Protein AF-A0A1Y4H1M5-F1 (afdb_monomer)

Foldseek 3Di:
DPPLLVVLVVQLVVVVVVVCVVVVNPPWDWDWDDQPQAIETETEGPCLVVCCPDLNPNQVVSQVVSQVRSPVSDDDRHHYHYDYPNSVVVSLVVLLVVLVVVLVVCQVQLDKDWDFFDDPVSLVSSQVSNVVDPQKHWFWDDDDRRITIIIGGNRRDPDDPPPPPDPDPPPCPDDDDDPDDPDPDPDDPDPCPPPPVDDPDDPPDPDGDPCVVVVPPPDDPDD

pLDDT: mean 78.36, std 16.76, range [31.06, 95.62]

Mean predicted aligned error: 14.71 Å

Sequence (223 aa):
MSAEKQQKVEVAVAYLSDIFAKMGVEGAVITPQQQGEATVLRVEGEKAGTLIGRRGETMEALSYLASLVANRAGGDYLKLGLDVAGYRSKREGDLAALARRIAARA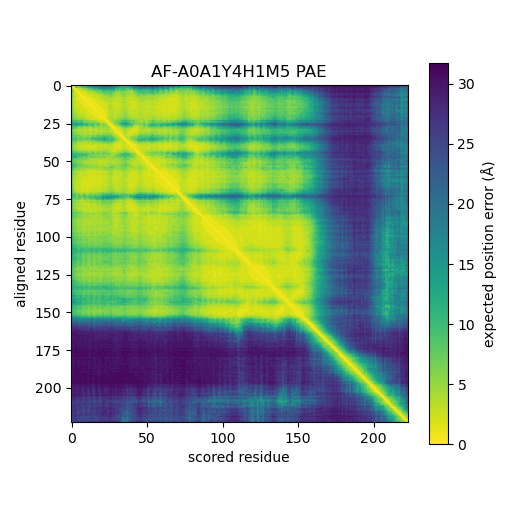LKTGRSQELEPMNPYERRIIHSAVSAVEGVHSESRGEGADRRVVIYPDNPAPRAPRKGRGGRPGQNRGRGGRGPRAPRTPEREFADKPRTGEGPTAPRRTESINDAEGFALYGKIEL

Secondary structure (DSSP, 8-state):
--HHHHHHHHHHHHHHHHHHHHTT-TT-EEEEEEETTEEEEEEE-TTGGGGT-GGGHHHHHHHHHHHHHHHTTSSSPPEEEEEETTHHHHHHHHHHHHHHHHHHHHHHHTS-EEEEE--HHHHHHHHHHHHTSTTEEEEEESSGGG-EEEEEESSPPPPPP-----------------PPPPPSSPP---------S---PPPPP-----GGG-TTTS-----

Structure (mmCIF, N/CA/C/O backbone):
data_AF-A0A1Y4H1M5-F1
#
_entry.id   AF-A0A1Y4H1M5-F1
#
loop_
_atom_site.group_PDB
_atom_site.id
_atom_site.type_symbol
_atom_site.label_atom_id
_atom_site.label_alt_id
_atom_site.label_comp_id
_atom_site.label_asym_id
_atom_site.label_entity_id
_atom_site.label_seq_id
_atom_site.pdbx_PDB_ins_code
_atom_site.Cartn_x
_atom_site.Cartn_y
_atom_site.Cartn_z
_atom_site.occupancy
_atom_site.B_iso_or_equiv
_atom_site.auth_seq_id
_a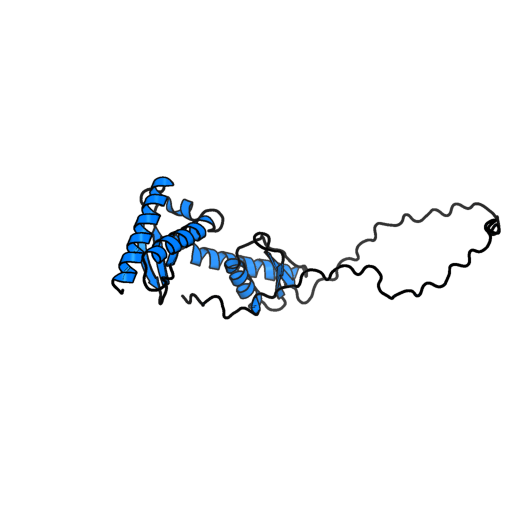tom_site.auth_comp_id
_atom_site.auth_asym_id
_atom_site.auth_atom_id
_atom_site.pdbx_PDB_model_num
ATOM 1 N N . MET A 1 1 ? 0.567 5.779 26.533 1.00 59.22 1 MET A N 1
ATOM 2 C CA . MET A 1 1 ? -0.426 6.466 25.677 1.00 59.22 1 MET A CA 1
ATOM 3 C C . MET A 1 1 ? -1.127 7.529 26.508 1.00 59.22 1 MET A C 1
ATOM 5 O O . MET A 1 1 ? -1.401 7.249 27.666 1.00 59.22 1 MET A O 1
ATOM 9 N N . SER A 1 2 ? -1.362 8.735 25.977 1.00 69.69 2 SER A N 1
ATOM 10 C CA . SER A 1 2 ? -2.203 9.724 26.680 1.00 69.69 2 SER A CA 1
ATOM 11 C C . SER A 1 2 ? -3.631 9.176 26.789 1.00 69.69 2 SER A C 1
ATOM 13 O O . SER A 1 2 ? -4.072 8.489 25.863 1.00 69.69 2 SER A O 1
ATOM 15 N N . ALA A 1 3 ? -4.338 9.450 27.888 1.00 74.38 3 ALA A N 1
ATOM 16 C CA . ALA A 1 3 ? -5.679 8.913 28.153 1.00 74.38 3 ALA A CA 1
ATOM 17 C C . ALA A 1 3 ? -6.665 9.195 27.001 1.00 74.38 3 ALA A C 1
ATOM 19 O O . ALA A 1 3 ? -7.454 8.336 26.619 1.00 74.38 3 ALA A O 1
ATOM 20 N N . GLU A 1 4 ? -6.530 10.355 26.359 1.00 76.25 4 GLU A N 1
ATOM 21 C CA . GLU A 1 4 ? -7.338 10.752 25.202 1.00 76.25 4 GLU A CA 1
ATOM 22 C C . GLU A 1 4 ? -7.075 9.886 23.960 1.00 76.25 4 GLU A C 1
ATOM 24 O O . GLU A 1 4 ? -8.002 9.512 23.243 1.00 76.25 4 GLU A O 1
ATOM 29 N N . LYS A 1 5 ? -5.812 9.511 23.702 1.00 78.94 5 LYS A N 1
ATOM 30 C CA . LYS A 1 5 ? -5.465 8.626 22.576 1.00 78.94 5 LYS A CA 1
ATOM 31 C C . LYS A 1 5 ? -6.039 7.228 22.787 1.00 78.94 5 LYS A C 1
ATOM 33 O O . LYS A 1 5 ? -6.527 6.629 21.836 1.00 78.94 5 LYS A O 1
ATOM 38 N N . GLN A 1 6 ? -6.013 6.740 24.026 1.00 81.69 6 GLN A N 1
ATOM 39 C CA . GLN A 1 6 ? -6.582 5.444 24.383 1.00 81.69 6 GLN A CA 1
ATOM 40 C C . GLN A 1 6 ? -8.095 5.409 24.119 1.00 81.69 6 GLN A C 1
ATOM 42 O O . GLN A 1 6 ? -8.575 4.497 23.450 1.00 81.69 6 GLN A O 1
ATOM 47 N N . GLN A 1 7 ? -8.823 6.453 24.528 1.00 85.88 7 GLN A N 1
ATOM 48 C CA . GLN A 1 7 ? -10.261 6.568 24.277 1.00 85.88 7 GLN A CA 1
ATOM 49 C C . GLN A 1 7 ? -10.595 6.547 22.775 1.00 85.88 7 GLN A C 1
ATOM 51 O O . GLN A 1 7 ? -11.525 5.866 22.346 1.00 85.88 7 GLN A O 1
ATOM 56 N N . LYS A 1 8 ? -9.818 7.252 21.944 1.00 86.88 8 LYS A N 1
ATOM 57 C CA . LYS A 1 8 ? -10.008 7.250 20.481 1.00 86.88 8 LYS A CA 1
ATOM 58 C C . LYS A 1 8 ? -9.795 5.877 19.856 1.00 86.88 8 LYS A C 1
ATOM 60 O O . LYS A 1 8 ? -10.534 5.488 18.952 1.00 86.88 8 LYS A O 1
ATOM 65 N N . VAL A 1 9 ? -8.779 5.158 20.325 1.00 88.25 9 VAL A N 1
ATOM 66 C CA . VAL A 1 9 ? -8.479 3.798 19.870 1.00 88.25 9 VAL A CA 1
ATOM 67 C C . VAL A 1 9 ? -9.612 2.852 20.247 1.00 88.25 9 VAL A C 1
ATOM 69 O O . VAL A 1 9 ? -10.057 2.086 19.400 1.00 88.25 9 VAL A O 1
ATOM 72 N N . GLU A 1 10 ? -10.139 2.945 21.465 1.00 89.25 10 GLU A N 1
ATOM 73 C CA . GLU A 1 10 ? -11.284 2.140 21.906 1.00 89.25 10 GLU A CA 1
ATOM 74 C C . GLU A 1 10 ? -12.531 2.397 21.056 1.00 89.25 10 GLU A C 1
ATOM 76 O O . GLU A 1 10 ? -13.177 1.450 20.607 1.00 89.25 10 GLU A O 1
ATOM 81 N N . VAL A 1 11 ? -12.824 3.663 20.747 1.00 91.31 11 VAL A N 1
ATOM 82 C CA . VAL A 1 11 ? -13.929 4.038 19.852 1.00 91.31 11 VAL A CA 1
ATOM 83 C C . VAL A 1 11 ? -13.738 3.447 18.447 1.00 91.31 11 VAL A C 1
ATOM 85 O O . VAL A 1 11 ? -14.688 2.916 17.870 1.00 91.31 11 VAL A O 1
ATOM 88 N N . ALA A 1 12 ? -12.518 3.485 17.902 1.00 90.69 12 ALA A N 1
ATOM 89 C CA . ALA A 1 12 ? -12.213 2.871 16.608 1.00 90.69 12 ALA A CA 1
ATOM 90 C C . ALA A 1 12 ? -12.367 1.347 16.630 1.00 90.69 12 ALA A C 1
ATOM 92 O O . ALA A 1 12 ? -12.931 0.774 15.698 1.00 90.69 12 ALA A O 1
ATOM 93 N N . VAL A 1 13 ? -11.882 0.690 17.686 1.00 91.44 13 VAL A N 1
ATOM 94 C CA . VAL A 1 13 ? -11.987 -0.764 17.854 1.00 91.44 13 VAL A CA 1
ATOM 95 C C . VAL A 1 13 ? -13.454 -1.174 17.954 1.00 91.44 13 VAL A C 1
ATOM 97 O O . VAL A 1 13 ? -13.868 -2.096 17.252 1.00 91.44 13 VAL A O 1
ATOM 100 N N . ALA A 1 14 ? -14.262 -0.461 18.741 1.00 91.56 14 ALA A N 1
ATOM 101 C CA . ALA A 1 14 ? -15.696 -0.716 18.863 1.00 91.56 14 ALA A CA 1
ATOM 102 C C . ALA A 1 14 ? -16.423 -0.570 17.516 1.00 91.56 14 ALA A C 1
ATOM 104 O O . ALA A 1 14 ? -17.195 -1.447 17.127 1.00 91.56 14 ALA A O 1
ATOM 105 N N . TYR A 1 15 ? -16.124 0.498 16.772 1.00 91.94 15 TYR A N 1
ATOM 106 C CA . TYR A 1 15 ? -16.687 0.737 15.443 1.00 91.94 15 TYR A CA 1
ATOM 107 C C . TYR A 1 15 ? -16.329 -0.370 14.442 1.00 91.94 15 TYR A C 1
ATOM 109 O O . TYR A 1 15 ? -17.203 -0.896 13.753 1.00 91.94 15 TYR A O 1
ATOM 117 N N . LEU A 1 16 ? -15.052 -0.754 14.376 1.00 91.19 16 LEU A N 1
ATOM 118 C CA . LEU A 1 16 ? -14.598 -1.821 13.484 1.00 91.19 16 LEU A CA 1
ATOM 119 C C . LEU A 1 16 ? -15.204 -3.173 13.861 1.00 91.19 16 LEU A C 1
ATOM 121 O O . LEU A 1 16 ? -15.602 -3.922 12.975 1.00 91.19 16 LEU A O 1
ATOM 125 N N . SER A 1 17 ? -15.335 -3.457 15.156 1.00 89.88 17 SER A N 1
ATOM 126 C CA . SER A 1 17 ? -15.925 -4.707 15.646 1.00 89.88 17 SER A CA 1
ATOM 127 C C . SER A 1 17 ? -17.396 -4.839 15.234 1.00 89.88 17 SER A C 1
ATOM 129 O O . SER A 1 17 ? -17.801 -5.895 14.751 1.00 89.88 17 SER A O 1
ATOM 131 N N . ASP A 1 18 ? -18.180 -3.760 15.344 1.00 91.31 18 ASP A N 1
ATOM 132 C CA . ASP A 1 18 ? -19.579 -3.727 14.888 1.00 91.31 18 ASP A CA 1
ATOM 133 C C . ASP A 1 18 ? -19.694 -3.935 13.366 1.00 91.31 18 ASP A C 1
ATOM 135 O O . ASP A 1 18 ? -20.540 -4.696 12.890 1.00 91.31 18 ASP A O 1
ATOM 139 N N . ILE A 1 19 ? -18.802 -3.323 12.580 1.00 90.75 19 ILE A N 1
ATOM 140 C CA . ILE A 1 19 ? -18.775 -3.524 11.124 1.00 90.75 19 ILE A CA 1
ATOM 141 C C . ILE A 1 19 ? -18.391 -4.958 10.761 1.00 90.75 19 ILE A C 1
ATOM 143 O O . ILE A 1 19 ? -19.037 -5.559 9.903 1.00 90.75 19 ILE A O 1
ATOM 147 N N . PHE A 1 20 ? -17.365 -5.522 11.397 1.00 89.94 20 PHE A N 1
ATOM 148 C CA . PHE A 1 20 ? -16.906 -6.880 11.104 1.00 89.94 20 PHE A CA 1
ATOM 149 C C . PHE A 1 20 ? -17.991 -7.911 11.417 1.00 89.94 20 PHE A C 1
ATOM 151 O O . PHE A 1 20 ? -18.227 -8.804 10.599 1.00 89.94 20 PHE A O 1
ATOM 158 N N . ALA A 1 21 ? -18.727 -7.719 12.516 1.00 88.31 21 ALA A N 1
ATOM 159 C CA . ALA A 1 21 ? -19.895 -8.527 12.844 1.00 88.31 21 ALA A CA 1
ATOM 160 C C . ALA A 1 21 ? -20.976 -8.435 11.752 1.00 88.31 21 ALA A C 1
ATOM 162 O O . ALA A 1 21 ? -21.440 -9.458 11.250 1.00 88.31 21 ALA A O 1
ATOM 163 N N . LYS A 1 22 ? -21.324 -7.221 11.302 1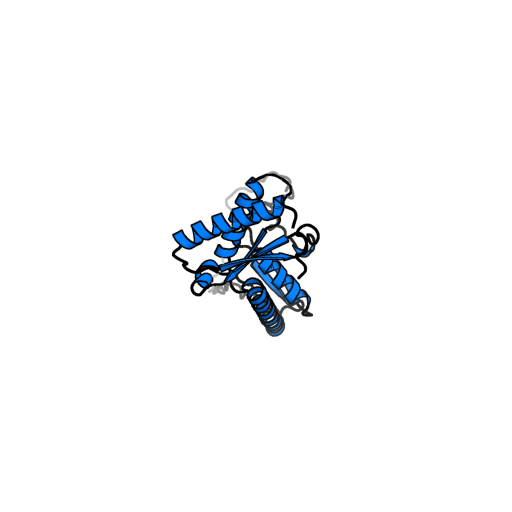.00 90.06 22 LYS A N 1
ATOM 164 C CA . LYS A 1 22 ? -22.311 -7.005 10.223 1.00 90.06 22 LYS A CA 1
ATOM 165 C C . LYS A 1 22 ? -21.867 -7.553 8.865 1.00 90.06 22 LYS A C 1
ATOM 167 O O . LYS A 1 22 ? -22.708 -7.882 8.035 1.00 90.06 22 LYS A O 1
ATOM 172 N N . MET A 1 23 ? -20.561 -7.666 8.638 1.00 87.06 23 MET A N 1
ATOM 173 C CA . MET A 1 23 ? -19.979 -8.276 7.442 1.00 87.06 23 MET A CA 1
ATOM 174 C C . MET A 1 23 ? -19.867 -9.809 7.520 1.00 87.06 23 MET A C 1
ATOM 176 O O . MET A 1 23 ? -19.445 -10.429 6.544 1.00 87.06 23 MET A O 1
ATOM 180 N N . GLY A 1 24 ? -20.220 -10.433 8.650 1.00 84.75 24 GLY A N 1
ATOM 181 C CA . GLY A 1 24 ? -20.108 -11.884 8.849 1.00 84.75 24 GLY A CA 1
ATOM 182 C C . GLY A 1 24 ? -18.677 -12.379 9.097 1.00 84.75 24 GLY A C 1
ATOM 183 O O . GLY A 1 24 ? -18.384 -13.566 8.921 1.00 84.75 24 GLY A O 1
ATOM 184 N N . VAL A 1 25 ? -17.768 -11.479 9.486 1.00 83.62 25 VAL A N 1
ATOM 185 C CA . VAL A 1 25 ? -16.396 -11.811 9.884 1.00 83.62 25 VAL A CA 1
ATOM 186 C C . VAL A 1 25 ? -16.369 -11.986 11.399 1.00 83.62 25 VAL A C 1
ATOM 188 O O . VAL A 1 25 ? -16.096 -11.061 12.158 1.00 83.62 25 VAL A O 1
ATOM 191 N N . GLU A 1 26 ? -16.691 -13.197 11.839 1.00 76.12 26 GLU A N 1
ATOM 192 C CA . GLU A 1 26 ? -16.631 -13.589 13.247 1.00 76.12 26 GLU A CA 1
ATOM 193 C C . GLU A 1 26 ? -15.187 -13.938 13.650 1.00 76.12 26 GLU A C 1
ATOM 195 O O . GLU A 1 26 ? -14.436 -14.518 12.864 1.00 76.12 26 GLU A O 1
ATOM 200 N N . GLY A 1 27 ? -14.791 -13.575 14.876 1.00 71.12 27 GLY A N 1
ATOM 201 C CA . GLY A 1 27 ? -13.483 -13.938 15.442 1.00 71.12 27 GLY A CA 1
ATOM 202 C C . GLY A 1 27 ? -12.299 -13.065 15.008 1.00 71.12 27 GLY A C 1
ATOM 203 O O . GLY A 1 27 ? -11.155 -13.489 15.148 1.00 71.12 27 GLY A O 1
ATOM 204 N N . ALA A 1 28 ? -12.544 -11.861 14.481 1.00 81.62 28 ALA A N 1
ATOM 205 C CA . ALA A 1 28 ? -11.481 -10.895 14.215 1.00 81.62 28 ALA A CA 1
ATOM 206 C C . ALA A 1 28 ? -10.961 -10.286 15.530 1.00 81.62 28 ALA A C 1
ATOM 208 O O . ALA A 1 28 ? -11.684 -9.577 16.229 1.00 81.62 28 ALA A O 1
ATOM 209 N N . VAL A 1 29 ? -9.697 -10.545 15.855 1.00 85.25 29 VAL A N 1
ATOM 210 C CA . VAL A 1 29 ? -8.989 -9.936 16.982 1.00 85.25 29 VAL A CA 1
ATOM 211 C C . VAL A 1 29 ? -8.311 -8.665 16.493 1.00 85.25 29 VAL A C 1
ATOM 213 O O . VAL A 1 29 ? -7.528 -8.702 15.544 1.00 85.25 29 VAL A O 1
ATOM 216 N N . ILE A 1 30 ? -8.617 -7.540 17.140 1.00 89.44 30 ILE A N 1
ATOM 217 C CA . ILE A 1 30 ? -8.027 -6.237 16.827 1.00 89.44 30 ILE A CA 1
ATOM 218 C C . ILE A 1 30 ? -7.034 -5.875 17.929 1.00 89.44 30 ILE A C 1
ATOM 220 O O . ILE A 1 30 ? -7.413 -5.716 19.088 1.00 89.44 30 ILE A O 1
ATOM 224 N N . THR A 1 31 ? -5.762 -5.724 17.576 1.00 88.94 31 THR A N 1
ATOM 225 C CA . THR A 1 31 ? -4.697 -5.332 18.502 1.00 88.94 31 THR A CA 1
ATOM 226 C C . THR A 1 31 ? -4.150 -3.958 18.118 1.00 88.94 31 THR A C 1
ATOM 228 O O . THR A 1 31 ? -3.618 -3.800 17.016 1.00 88.94 31 THR A O 1
ATOM 231 N N . PRO A 1 32 ? -4.254 -2.945 18.994 1.00 88.38 32 PRO A N 1
ATOM 232 C CA . PRO A 1 32 ? -3.646 -1.649 18.742 1.00 88.38 32 PRO A CA 1
ATOM 233 C C . PRO A 1 32 ? -2.134 -1.708 18.975 1.00 88.38 32 PRO A C 1
ATOM 235 O O . PRO A 1 32 ? -1.666 -2.070 20.052 1.00 88.38 32 PRO A O 1
ATOM 238 N N . GLN A 1 33 ? -1.365 -1.302 17.971 1.00 86.62 33 GLN A N 1
ATOM 239 C CA . GLN A 1 33 ? 0.081 -1.153 18.035 1.00 86.62 33 GLN A CA 1
ATOM 240 C C . GLN A 1 33 ? 0.451 0.306 17.764 1.00 86.62 33 GLN A C 1
ATOM 242 O O . GLN A 1 33 ? 0.058 0.895 16.758 1.00 86.62 33 GLN A O 1
ATOM 247 N N . GLN A 1 34 ? 1.218 0.913 18.666 1.00 82.06 34 GLN A N 1
ATOM 248 C CA . GLN A 1 34 ? 1.704 2.274 18.471 1.00 82.06 34 GLN A CA 1
ATOM 249 C C . GLN A 1 34 ? 2.985 2.255 17.623 1.00 82.06 34 GLN A C 1
ATOM 251 O O . GLN A 1 34 ? 3.950 1.582 17.976 1.00 82.06 34 GLN A O 1
ATOM 256 N N . GLN A 1 35 ? 2.992 3.005 16.521 1.00 77.81 35 GLN A N 1
ATOM 257 C CA . GLN A 1 35 ? 4.153 3.234 15.658 1.00 77.81 35 GLN A CA 1
ATOM 258 C C . GLN A 1 35 ? 4.398 4.743 15.554 1.00 77.81 35 GLN A C 1
ATOM 260 O O . GLN A 1 35 ? 3.786 5.450 14.752 1.00 77.81 35 GLN A O 1
ATOM 265 N N . GLY A 1 36 ? 5.273 5.255 16.424 1.00 79.69 36 GLY A N 1
ATOM 266 C CA . GLY A 1 36 ? 5.573 6.685 16.513 1.00 79.69 36 GLY A CA 1
ATOM 267 C C . GLY A 1 36 ? 4.328 7.525 16.827 1.00 79.69 36 GLY A C 1
ATOM 268 O O . GLY A 1 36 ? 3.690 7.360 17.873 1.00 79.69 36 GLY A O 1
ATOM 269 N N . GLU A 1 37 ? 3.987 8.436 15.912 1.00 77.75 37 GLU A N 1
ATOM 270 C CA . GLU A 1 37 ? 2.784 9.275 15.994 1.00 77.75 37 GLU A CA 1
ATOM 271 C C . GLU A 1 37 ? 1.500 8.570 15.537 1.00 77.75 37 GLU A C 1
ATOM 273 O O . GLU A 1 37 ? 0.406 9.058 15.830 1.00 77.75 37 GLU A O 1
ATOM 278 N N . ALA A 1 38 ? 1.621 7.458 14.808 1.00 83.31 38 ALA A N 1
ATOM 279 C CA . ALA A 1 38 ? 0.492 6.710 14.278 1.00 83.31 38 ALA A CA 1
ATOM 280 C C . ALA A 1 38 ? 0.138 5.515 15.171 1.00 83.31 38 ALA A C 1
ATOM 282 O O . ALA A 1 38 ? 0.991 4.896 15.812 1.00 83.31 38 ALA A O 1
ATOM 283 N N . THR A 1 39 ? -1.142 5.162 15.191 1.00 86.12 39 THR A N 1
ATOM 284 C CA . THR A 1 39 ? -1.632 3.929 15.805 1.00 86.12 39 THR A CA 1
ATOM 285 C C . THR A 1 39 ? -2.119 2.999 14.708 1.00 86.12 39 THR A C 1
ATOM 287 O O . THR A 1 39 ? -3.034 3.337 13.959 1.00 86.12 39 THR A O 1
ATOM 290 N N . VAL A 1 40 ? -1.506 1.823 14.615 1.00 88.94 40 VAL A N 1
ATOM 291 C CA . VAL A 1 40 ? -1.882 0.779 13.665 1.00 88.94 40 VAL A CA 1
ATOM 292 C C . VAL A 1 40 ? -2.710 -0.266 14.398 1.00 88.94 40 VAL A C 1
ATOM 294 O O . VAL A 1 40 ? -2.257 -0.866 15.368 1.00 88.94 40 VAL A O 1
ATOM 297 N N . LEU A 1 41 ? -3.934 -0.486 13.942 1.00 89.81 41 LEU A N 1
ATOM 298 C CA . LEU A 1 41 ? -4.793 -1.567 14.392 1.00 89.81 41 LEU A CA 1
ATOM 299 C C . LEU A 1 41 ? -4.475 -2.802 13.555 1.00 89.81 41 LEU A C 1
ATOM 301 O O . LEU A 1 41 ? -4.766 -2.833 12.358 1.00 89.81 41 LEU A O 1
ATOM 305 N N . ARG A 1 42 ? -3.863 -3.810 14.174 1.00 90.50 42 ARG A N 1
ATOM 306 C CA . ARG A 1 42 ? -3.641 -5.105 13.537 1.00 90.50 42 ARG A CA 1
ATOM 307 C C . ARG A 1 42 ? -4.882 -5.966 13.706 1.00 90.50 42 ARG A C 1
ATOM 309 O O . ARG A 1 42 ? -5.373 -6.107 14.820 1.00 90.50 42 ARG A O 1
ATOM 316 N N . VAL A 1 43 ? -5.365 -6.541 12.613 1.00 89.94 43 VAL A N 1
ATOM 317 C CA . VAL A 1 43 ? -6.499 -7.463 12.602 1.00 89.94 43 VAL A CA 1
ATOM 318 C C . VAL A 1 43 ? -6.020 -8.851 12.219 1.00 89.94 43 VAL A C 1
ATOM 320 O O . VAL A 1 43 ? -5.452 -9.050 11.141 1.00 89.94 43 VAL A O 1
ATOM 323 N N . GLU A 1 44 ? -6.291 -9.811 13.092 1.00 88.25 44 GLU A N 1
ATOM 324 C CA . GLU A 1 44 ? -6.012 -11.229 12.885 1.00 88.25 44 GLU A CA 1
ATOM 325 C C . GLU A 1 44 ? -7.305 -12.033 13.029 1.00 88.25 44 GLU A C 1
ATOM 327 O O . GLU A 1 44 ? -8.173 -11.702 13.832 1.00 88.25 44 GLU A O 1
ATOM 332 N N . GLY A 1 45 ? -7.470 -13.076 12.220 1.00 84.19 45 GLY A N 1
ATOM 333 C CA . GLY A 1 45 ? -8.659 -13.923 12.257 1.00 84.19 45 GLY A CA 1
ATOM 334 C C . GLY A 1 45 ? -8.775 -14.803 11.020 1.00 84.19 45 GLY A C 1
ATOM 335 O O . GLY A 1 45 ? -8.247 -14.479 9.956 1.00 84.19 45 GLY A O 1
ATOM 336 N N . GLU A 1 46 ? -9.497 -15.912 11.144 1.00 79.38 46 GLU A N 1
ATOM 337 C CA . GLU A 1 46 ? -9.612 -16.932 10.092 1.00 79.38 46 GLU A CA 1
ATOM 338 C C . GLU A 1 46 ? -10.285 -16.390 8.817 1.00 79.38 46 GLU A 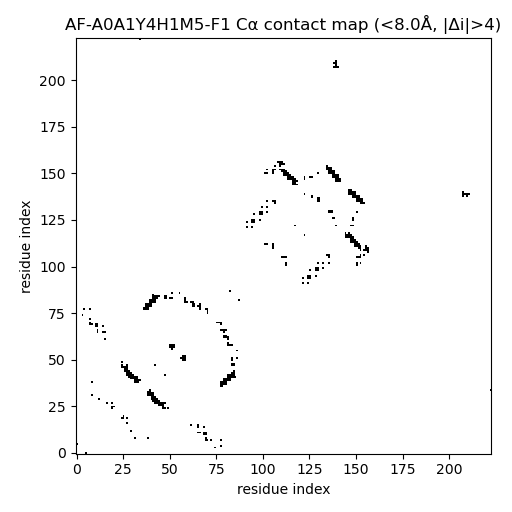C 1
ATOM 340 O O . GLU A 1 46 ? -9.857 -16.673 7.699 1.00 79.38 46 GLU A O 1
ATOM 345 N N . LYS A 1 47 ? -11.290 -15.518 8.975 1.00 82.38 47 LYS A N 1
ATOM 346 C CA . LYS A 1 47 ? -12.011 -14.859 7.868 1.00 82.38 47 LYS A CA 1
ATOM 347 C C . LYS A 1 47 ? -11.518 -13.441 7.562 1.00 82.38 47 LYS A C 1
ATOM 349 O O . LYS A 1 47 ? -12.107 -12.759 6.717 1.00 82.38 47 LYS A O 1
ATOM 354 N N . ALA A 1 48 ? -10.434 -12.994 8.204 1.00 81.50 48 ALA A N 1
ATOM 355 C CA . ALA A 1 48 ? -9.935 -11.625 8.080 1.00 81.50 48 ALA A CA 1
ATOM 356 C C . ALA A 1 48 ? -9.489 -11.282 6.647 1.00 81.50 48 ALA A C 1
ATOM 358 O O . ALA A 1 48 ? -9.590 -10.131 6.234 1.00 81.50 48 ALA A O 1
ATOM 359 N N . GLY A 1 49 ? -9.102 -12.277 5.837 1.00 83.00 49 GLY A N 1
ATOM 360 C CA . GLY A 1 49 ? -8.754 -12.074 4.424 1.00 83.00 49 GLY A CA 1
ATOM 361 C C . GLY A 1 49 ? -9.864 -11.418 3.589 1.00 83.00 49 GLY A C 1
ATOM 362 O O . GLY A 1 49 ? -9.573 -10.680 2.650 1.00 83.00 49 GLY A O 1
ATOM 363 N N . THR A 1 50 ? -11.132 -11.600 3.969 1.00 85.62 50 THR A N 1
ATOM 364 C CA . THR A 1 50 ? -12.284 -10.956 3.311 1.00 85.62 50 THR A CA 1
ATOM 365 C C . THR A 1 50 ? -12.267 -9.432 3.479 1.00 85.62 50 THR A C 1
ATOM 367 O O . THR A 1 50 ? -12.710 -8.708 2.591 1.00 85.62 50 THR A O 1
ATOM 370 N N . LEU A 1 51 ? -11.705 -8.934 4.588 1.00 85.75 51 LEU A N 1
ATOM 371 C CA . LEU A 1 51 ? -11.620 -7.505 4.913 1.00 85.75 51 LEU A CA 1
ATOM 372 C C . LEU A 1 51 ? -10.598 -6.755 4.050 1.00 85.75 51 LEU A C 1
ATOM 374 O O . LEU A 1 51 ? -10.657 -5.533 3.950 1.00 85.75 51 LEU A O 1
ATOM 378 N N . ILE A 1 52 ? -9.669 -7.472 3.411 1.00 87.31 52 ILE A N 1
ATOM 379 C CA . ILE A 1 52 ? -8.675 -6.882 2.508 1.00 87.31 52 ILE A CA 1
ATOM 380 C C . ILE A 1 52 ? -9.380 -6.323 1.265 1.00 87.31 52 ILE A C 1
ATOM 382 O O . ILE A 1 52 ? -9.103 -5.207 0.821 1.00 87.31 52 ILE A O 1
ATOM 386 N N . GLY A 1 53 ? -10.329 -7.086 0.717 1.00 86.88 53 GLY A N 1
ATOM 387 C CA . GLY A 1 53 ? -10.997 -6.758 -0.537 1.00 86.88 53 GLY A CA 1
ATOM 388 C C . GLY A 1 53 ? -10.054 -6.777 -1.743 1.00 86.88 53 GLY A C 1
ATOM 389 O O . GLY A 1 53 ? -8.956 -7.340 -1.717 1.00 86.88 53 GLY A O 1
ATOM 390 N N . ARG A 1 54 ? -10.479 -6.153 -2.846 1.00 85.44 54 ARG A N 1
ATOM 391 C CA . ARG A 1 54 ? -9.679 -6.102 -4.077 1.00 85.44 54 ARG A CA 1
ATOM 392 C C . ARG A 1 54 ? -8.471 -5.192 -3.863 1.00 85.44 54 ARG A C 1
ATOM 394 O O . ARG A 1 54 ? -8.628 -3.996 -3.663 1.00 85.44 54 ARG A O 1
ATOM 401 N N . ARG A 1 55 ? -7.261 -5.759 -3.913 1.00 81.75 55 ARG A N 1
ATOM 402 C CA . ARG A 1 55 ? -5.985 -5.025 -3.772 1.00 81.75 55 ARG A CA 1
ATOM 403 C C . ARG A 1 55 ? -5.839 -4.222 -2.464 1.00 81.75 55 ARG A C 1
ATOM 405 O O . ARG A 1 55 ? -4.927 -3.410 -2.368 1.00 81.75 55 ARG A O 1
ATOM 412 N N . GLY A 1 56 ? -6.644 -4.488 -1.435 1.00 86.69 56 GLY A N 1
ATOM 413 C CA . GLY A 1 56 ? -6.606 -3.731 -0.178 1.00 86.69 56 GLY A CA 1
ATOM 414 C C . GLY A 1 56 ? -7.557 -2.532 -0.129 1.00 86.69 56 GLY A C 1
ATOM 415 O O . GLY A 1 56 ? -7.552 -1.816 0.866 1.00 86.69 56 GLY A O 1
ATOM 416 N N . GLU A 1 57 ? -8.372 -2.297 -1.167 1.00 86.88 57 GLU A N 1
ATOM 417 C CA . GLU A 1 57 ? -9.295 -1.151 -1.235 1.00 86.88 57 GLU A CA 1
ATOM 418 C C . GLU A 1 57 ? -10.301 -1.142 -0.070 1.00 86.88 57 GLU A C 1
ATOM 420 O O . GLU A 1 57 ? -10.577 -0.090 0.504 1.00 86.88 57 GLU A O 1
ATOM 425 N N . THR A 1 58 ? -10.815 -2.312 0.325 1.00 90.56 58 THR A N 1
ATOM 426 C CA . THR A 1 58 ? -11.771 -2.427 1.437 1.00 90.56 58 THR A CA 1
ATOM 427 C C . THR A 1 58 ? -11.104 -2.130 2.774 1.00 90.56 58 THR A C 1
ATOM 429 O O . THR A 1 58 ? -11.637 -1.353 3.562 1.00 90.56 58 THR A O 1
ATOM 432 N N . MET A 1 59 ? -9.913 -2.683 3.006 1.00 90.19 59 MET A N 1
ATOM 433 C CA . MET A 1 59 ? -9.133 -2.410 4.214 1.00 90.19 59 MET A CA 1
ATOM 434 C C . MET A 1 59 ? -8.803 -0.918 4.340 1.00 90.19 59 MET A C 1
ATOM 436 O O . MET A 1 59 ? -8.930 -0.351 5.423 1.00 90.19 59 MET A O 1
ATOM 440 N N . GLU A 1 60 ? -8.420 -0.267 3.242 1.00 88.25 60 GLU A N 1
ATOM 441 C CA . GLU A 1 60 ? -8.091 1.160 3.243 1.00 88.25 60 GLU A CA 1
ATOM 442 C C . GLU A 1 60 ? -9.329 2.027 3.523 1.00 88.25 60 GLU A C 1
ATOM 444 O O . GLU A 1 60 ? -9.275 2.944 4.344 1.00 88.25 60 GLU A O 1
ATOM 449 N N . ALA A 1 61 ? -10.476 1.689 2.925 1.00 90.88 61 ALA A N 1
ATOM 450 C CA . ALA A 1 61 ? -11.741 2.364 3.204 1.00 90.88 61 ALA A CA 1
ATOM 451 C C . ALA A 1 61 ? -12.159 2.216 4.677 1.00 90.88 61 ALA A C 1
ATOM 453 O O . ALA A 1 61 ? -12.550 3.195 5.313 1.00 90.88 61 ALA A O 1
ATOM 454 N N . LEU A 1 62 ? -12.024 1.014 5.246 1.00 91.75 62 LEU A N 1
ATOM 455 C CA . LEU A 1 62 ? -12.299 0.757 6.661 1.00 91.75 62 LEU A CA 1
ATOM 456 C C . LEU A 1 62 ? -11.355 1.545 7.576 1.00 91.75 62 LEU A C 1
ATOM 458 O O . LEU A 1 62 ? -11.811 2.148 8.546 1.00 91.75 62 LEU A O 1
ATOM 462 N N . SER A 1 63 ? -10.062 1.599 7.242 1.00 91.38 63 SER A N 1
ATOM 463 C CA . SER A 1 63 ? -9.069 2.412 7.955 1.00 91.38 63 SER A CA 1
ATOM 464 C C . SER A 1 63 ? -9.464 3.889 7.968 1.00 91.38 63 SER A C 1
ATOM 466 O O . SER A 1 63 ? -9.399 4.545 9.008 1.00 91.38 63 SER A O 1
ATOM 468 N N . TYR A 1 64 ? -9.894 4.411 6.818 1.00 90.94 64 TYR A N 1
ATOM 469 C CA . TYR A 1 64 ? -10.312 5.801 6.679 1.00 90.94 64 TYR A CA 1
ATOM 470 C C . TYR A 1 64 ? -11.556 6.110 7.520 1.00 90.94 64 TYR A C 1
ATOM 472 O O . TYR A 1 64 ? -11.562 7.075 8.284 1.00 90.94 64 TYR A O 1
ATOM 480 N N . LEU A 1 65 ? -12.583 5.260 7.449 1.00 92.38 65 LEU A N 1
ATOM 481 C CA . LEU A 1 65 ? -13.803 5.425 8.241 1.00 92.38 65 LEU A CA 1
ATOM 482 C C . LEU A 1 65 ? -13.526 5.336 9.747 1.00 92.38 65 LEU A C 1
ATOM 484 O O . LEU A 1 65 ? -13.993 6.185 10.505 1.00 92.38 65 LEU A O 1
ATOM 488 N N . ALA A 1 66 ? -12.717 4.368 10.182 1.00 90.94 66 ALA A N 1
ATOM 489 C CA . ALA A 1 66 ? -12.315 4.247 11.580 1.00 90.94 66 ALA A CA 1
ATOM 490 C C . ALA A 1 66 ? -11.548 5.488 12.062 1.00 90.94 66 ALA A C 1
ATOM 492 O O . ALA A 1 66 ? -11.795 5.972 13.166 1.00 90.94 66 ALA A O 1
ATOM 493 N N . SER A 1 67 ? -10.674 6.051 11.220 1.00 90.38 67 SER A N 1
ATOM 494 C CA . SER A 1 67 ? -9.966 7.301 11.515 1.00 90.38 67 SER A CA 1
ATOM 495 C C . SER A 1 67 ? -10.925 8.483 11.690 1.00 90.38 67 SER A C 1
ATOM 497 O O . SER A 1 67 ? -10.775 9.261 12.633 1.00 90.38 67 SER A O 1
ATOM 499 N N . LEU A 1 68 ? -11.951 8.608 10.840 1.00 91.12 68 LEU A N 1
ATOM 500 C CA . LEU A 1 68 ? -12.967 9.659 10.974 1.00 91.12 68 LEU A CA 1
ATOM 501 C C . LEU A 1 68 ? -13.755 9.530 12.283 1.00 91.12 68 LEU A C 1
ATOM 503 O O . LEU A 1 68 ? -13.966 10.523 12.981 1.00 91.12 68 LEU A O 1
ATOM 507 N N . VAL A 1 69 ? -14.169 8.310 12.632 1.00 91.06 69 VAL A N 1
ATOM 508 C CA . VAL A 1 69 ? -14.935 8.041 13.856 1.00 91.06 69 VAL A CA 1
ATOM 509 C C . VAL A 1 69 ? -14.084 8.300 15.104 1.00 91.06 69 VAL A C 1
ATOM 511 O O . VAL A 1 69 ? -14.552 8.963 16.028 1.00 91.06 69 VAL A O 1
ATOM 514 N N . ALA A 1 70 ? -12.818 7.877 15.106 1.00 88.44 70 ALA A N 1
ATOM 515 C CA . ALA A 1 70 ? -11.879 8.135 16.199 1.00 88.44 70 ALA A CA 1
ATOM 516 C C . ALA A 1 70 ? -11.609 9.633 16.400 1.00 88.44 70 ALA A C 1
ATOM 518 O O . ALA A 1 70 ? -11.606 10.131 17.525 1.00 88.44 70 ALA A O 1
ATOM 519 N N . ASN A 1 71 ? -11.399 10.373 15.309 1.00 88.75 71 ASN A N 1
ATOM 520 C CA . ASN A 1 71 ? -11.090 11.801 15.376 1.00 88.75 71 ASN A CA 1
ATOM 521 C C . ASN A 1 71 ? -12.309 12.674 15.697 1.00 88.75 71 ASN A C 1
ATOM 523 O O . ASN A 1 71 ? -12.142 13.806 16.147 1.00 88.75 71 ASN A O 1
ATOM 527 N N . ARG A 1 72 ? -13.531 12.145 15.561 1.00 87.75 72 ARG A N 1
ATOM 528 C CA . ARG A 1 72 ? -14.755 12.830 15.997 1.00 87.75 72 ARG A CA 1
ATOM 529 C C . ARG A 1 72 ? -14.852 12.982 17.520 1.00 87.75 72 ARG A C 1
ATOM 531 O O . ARG A 1 72 ? -15.551 13.878 17.981 1.00 87.75 72 ARG A O 1
ATOM 538 N N . ALA A 1 73 ? -14.153 12.153 18.297 1.00 77.75 73 ALA A N 1
ATOM 539 C CA . ALA A 1 73 ? -14.208 12.164 19.761 1.00 77.75 73 ALA A CA 1
ATOM 540 C C . ALA A 1 73 ? -13.519 13.384 20.431 1.00 77.75 73 ALA A C 1
ATOM 542 O O . ALA A 1 73 ? -13.474 13.447 21.655 1.00 77.75 73 ALA A O 1
ATOM 543 N N . GLY A 1 74 ? -13.024 14.364 19.658 1.00 75.62 74 GLY A N 1
ATOM 544 C CA . GLY A 1 74 ? -12.377 15.589 20.162 1.00 75.62 74 GLY A CA 1
ATOM 545 C C . GLY A 1 74 ? -10.884 15.413 20.470 1.00 75.62 74 GLY A C 1
ATOM 546 O O . GLY A 1 74 ? -10.365 14.310 20.364 1.00 75.62 74 GLY A O 1
ATOM 547 N N . GLY A 1 75 ? -10.161 16.487 20.804 1.00 77.00 75 GLY A N 1
ATOM 548 C CA . GLY A 1 75 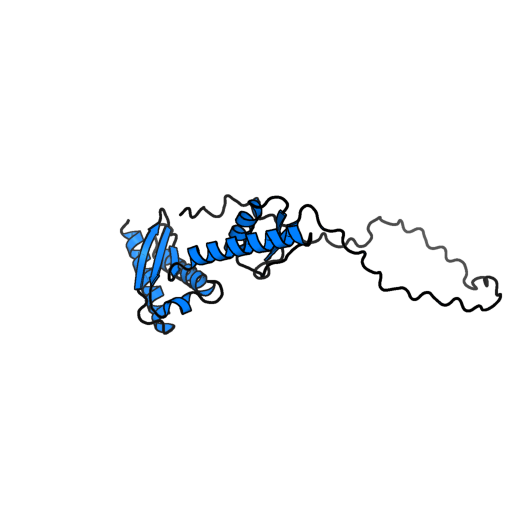? -8.715 16.452 21.107 1.00 77.00 75 GLY A CA 1
ATOM 549 C C . GLY A 1 75 ? -7.797 16.328 19.880 1.00 77.00 75 GLY A C 1
ATOM 550 O O . GLY A 1 75 ? -8.248 16.444 18.740 1.00 77.00 75 GLY A O 1
ATOM 551 N N . ASP A 1 76 ? -6.511 16.051 20.110 1.00 82.50 76 ASP A N 1
ATOM 552 C CA . ASP A 1 76 ? -5.465 16.056 19.071 1.00 82.50 76 ASP A CA 1
ATOM 553 C C . ASP A 1 76 ? -5.689 15.036 17.952 1.00 82.50 76 ASP A C 1
ATOM 555 O O . ASP A 1 76 ? -6.087 13.897 18.202 1.00 82.50 76 ASP A O 1
ATOM 559 N N . TYR A 1 77 ? -5.363 15.407 16.713 1.00 83.62 77 TYR A N 1
ATOM 560 C CA . TYR A 1 77 ? -5.511 14.519 15.561 1.00 83.62 77 TYR A CA 1
ATOM 561 C C . TYR A 1 77 ? -4.724 13.209 15.741 1.00 83.62 77 TYR A C 1
ATOM 563 O O . TYR A 1 77 ? -3.503 13.206 15.907 1.00 83.62 77 TYR A O 1
ATOM 571 N N . LEU A 1 78 ? -5.432 12.081 15.677 1.00 83.38 78 LEU A N 1
ATOM 572 C CA . LEU A 1 78 ? -4.865 10.741 15.746 1.00 83.38 78 LEU A CA 1
ATOM 573 C C . LEU A 1 78 ? -4.727 10.174 14.331 1.00 83.38 78 LEU A C 1
ATOM 575 O O . LEU A 1 78 ? -5.720 9.964 13.631 1.00 83.38 78 LEU A O 1
ATOM 579 N N . LYS A 1 79 ? -3.491 9.870 13.926 1.00 85.69 79 LYS A N 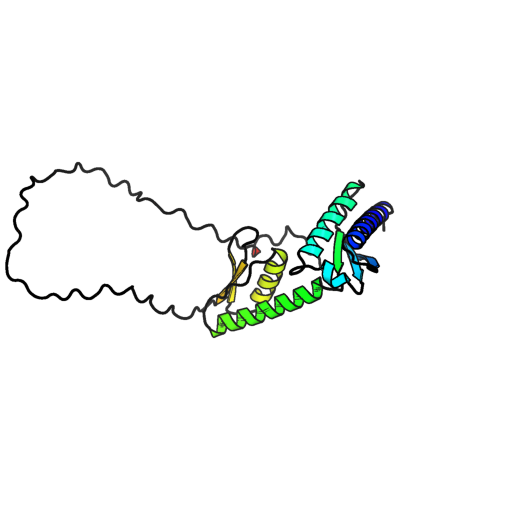1
ATOM 580 C CA . LYS A 1 79 ? -3.213 9.104 12.705 1.00 85.69 79 LYS A CA 1
ATOM 581 C C . LYS A 1 79 ? -3.505 7.628 12.981 1.00 85.69 79 LYS A C 1
ATOM 583 O O . LYS A 1 79 ? -2.774 6.996 13.740 1.00 85.69 79 LYS A O 1
ATOM 588 N N . LEU A 1 80 ? -4.562 7.092 12.376 1.00 86.56 80 LEU A N 1
ATOM 589 C CA . LEU A 1 80 ? -4.975 5.699 12.545 1.00 86.56 80 LEU A CA 1
ATOM 590 C C . LEU A 1 80 ? -4.789 4.914 11.243 1.00 86.56 80 LEU A C 1
ATOM 592 O O . LEU A 1 80 ? -5.210 5.362 10.177 1.00 86.56 80 LEU A O 1
ATOM 596 N N . GLY A 1 81 ? -4.168 3.741 11.342 1.00 87.88 81 GLY A N 1
ATOM 597 C CA . GLY A 1 81 ? -4.000 2.793 10.244 1.00 87.88 81 GLY A CA 1
ATOM 598 C C . GLY A 1 81 ? -4.609 1.434 10.579 1.00 87.88 81 GLY A C 1
ATOM 599 O O . GLY A 1 81 ? -4.604 1.028 11.734 1.00 87.88 81 GLY A O 1
ATOM 600 N N . LEU A 1 82 ? -5.100 0.714 9.574 1.00 89.31 82 LEU A N 1
ATOM 601 C CA . LEU A 1 82 ? -5.552 -0.677 9.693 1.00 89.31 82 LEU A CA 1
ATOM 602 C C . LEU A 1 82 ? -4.601 -1.602 8.933 1.00 89.31 82 LEU A C 1
ATOM 604 O O . LEU A 1 82 ? -4.309 -1.327 7.772 1.00 89.31 82 LEU A O 1
ATOM 608 N N . ASP A 1 83 ? -4.131 -2.678 9.552 1.00 90.00 83 ASP A N 1
ATOM 609 C CA . ASP A 1 83 ? -3.377 -3.733 8.870 1.00 90.00 83 ASP A CA 1
ATOM 610 C C . ASP A 1 83 ? -4.021 -5.089 9.142 1.00 90.00 83 ASP A C 1
ATOM 612 O O . ASP A 1 83 ? -4.277 -5.454 10.286 1.00 90.00 83 ASP A O 1
ATOM 616 N N . VAL A 1 84 ? -4.300 -5.836 8.080 1.00 89.69 84 VAL A N 1
ATOM 617 C CA . VAL A 1 84 ? -5.010 -7.113 8.149 1.00 89.69 84 VAL A CA 1
ATOM 618 C C . VAL A 1 84 ? -4.039 -8.217 7.769 1.00 89.69 84 VAL A C 1
ATOM 620 O O . VAL A 1 84 ? -3.583 -8.265 6.627 1.00 89.69 84 VAL A O 1
ATOM 623 N N . ALA A 1 85 ? -3.720 -9.101 8.716 1.00 85.50 85 ALA A N 1
ATOM 624 C CA . ALA A 1 85 ? -2.825 -10.243 8.510 1.00 85.50 85 ALA A CA 1
ATOM 625 C C . ALA A 1 85 ? -1.480 -9.900 7.812 1.00 85.50 85 ALA A C 1
ATOM 627 O O . ALA A 1 85 ? -0.965 -10.696 7.024 1.00 85.50 85 ALA A O 1
ATOM 628 N N . GLY A 1 86 ? -0.921 -8.707 8.058 1.00 85.31 86 GLY A N 1
ATOM 629 C CA . GLY A 1 86 ? 0.341 -8.260 7.450 1.00 85.31 86 GLY A CA 1
ATOM 630 C C . GLY A 1 86 ? 0.258 -7.995 5.941 1.00 85.31 86 GLY A C 1
ATOM 631 O O . GLY A 1 86 ? 1.270 -8.068 5.235 1.00 85.31 86 GLY A O 1
ATOM 632 N N . TYR A 1 87 ? -0.942 -7.725 5.417 1.00 88.50 87 TYR A N 1
ATOM 633 C CA . TYR A 1 87 ? -1.173 -7.531 3.988 1.00 88.50 87 TYR A CA 1
ATOM 634 C C . TYR A 1 87 ? -0.332 -6.390 3.408 1.00 88.50 87 TYR A C 1
ATOM 636 O O . TYR A 1 87 ? 0.174 -6.541 2.296 1.00 88.50 87 TYR A O 1
ATOM 644 N N . ARG A 1 88 ? -0.137 -5.281 4.140 1.00 86.19 88 ARG A N 1
ATOM 645 C CA . ARG A 1 88 ? 0.614 -4.117 3.627 1.00 86.19 88 ARG A CA 1
ATOM 646 C C . ARG A 1 88 ? 2.048 -4.473 3.235 1.00 86.19 88 ARG A C 1
ATOM 648 O O . ARG A 1 88 ? 2.412 -4.314 2.072 1.00 86.19 88 ARG A O 1
ATOM 655 N N . SER A 1 89 ? 2.816 -5.059 4.153 1.00 88.38 89 SER A N 1
ATOM 656 C CA . SER A 1 89 ? 4.213 -5.434 3.893 1.00 88.38 89 SER A CA 1
ATOM 657 C C . SER A 1 89 ? 4.335 -6.476 2.779 1.00 88.38 89 SER A C 1
ATOM 659 O O . SER A 1 89 ? 5.222 -6.392 1.929 1.00 88.38 89 SER A O 1
ATOM 661 N N . LYS A 1 90 ? 3.411 -7.445 2.731 1.00 90.56 90 LYS A N 1
ATOM 662 C CA . LYS A 1 90 ? 3.370 -8.433 1.646 1.00 90.56 90 LYS A CA 1
ATOM 663 C C . LYS A 1 90 ? 3.088 -7.769 0.294 1.00 90.56 90 LYS A C 1
ATOM 665 O O . LYS A 1 90 ? 3.780 -8.038 -0.686 1.00 90.56 90 LYS A O 1
ATOM 670 N N . ARG A 1 91 ? 2.103 -6.868 0.251 1.00 90.75 91 ARG A N 1
ATOM 671 C CA . ARG A 1 91 ? 1.694 -6.145 -0.956 1.00 90.75 91 ARG A CA 1
ATOM 672 C C . ARG A 1 91 ? 2.808 -5.248 -1.488 1.00 90.75 91 ARG A C 1
ATOM 674 O O . ARG A 1 91 ? 3.023 -5.215 -2.697 1.00 90.75 91 ARG A O 1
ATOM 681 N N . GLU A 1 92 ? 3.530 -4.563 -0.609 1.00 91.00 92 GLU A N 1
ATOM 682 C CA . GLU A 1 92 ? 4.716 -3.779 -0.965 1.00 91.00 92 GLU A CA 1
ATOM 683 C C . GLU A 1 92 ? 5.786 -4.643 -1.643 1.00 91.00 92 GLU A C 1
ATOM 685 O O . GLU A 1 92 ? 6.270 -4.295 -2.724 1.00 91.00 92 GLU A O 1
ATOM 690 N N . GLY A 1 93 ? 6.105 -5.801 -1.056 1.00 93.38 93 GLY A N 1
ATOM 691 C CA . GLY A 1 93 ? 7.054 -6.756 -1.628 1.00 93.38 93 GLY A CA 1
ATOM 692 C C . GLY A 1 93 ? 6.632 -7.252 -3.014 1.00 93.38 93 GLY A C 1
ATOM 693 O O . GLY A 1 93 ? 7.440 -7.250 -3.950 1.00 93.38 93 GLY A O 1
ATOM 694 N N . ASP A 1 94 ? 5.354 -7.606 -3.170 1.00 93.31 94 ASP A N 1
ATOM 695 C CA . ASP A 1 94 ? 4.782 -8.064 -4.440 1.00 93.31 94 ASP A CA 1
ATOM 696 C C . ASP A 1 94 ? 4.845 -6.973 -5.523 1.00 93.31 94 ASP A C 1
ATOM 698 O O . ASP A 1 94 ? 5.217 -7.246 -6.669 1.00 93.31 94 ASP A O 1
ATOM 702 N N . LEU A 1 95 ? 4.527 -5.722 -5.173 1.00 93.62 95 LEU A N 1
ATOM 703 C CA . LEU A 1 95 ? 4.581 -4.582 -6.093 1.00 93.62 95 LEU A CA 1
ATOM 704 C C . LEU A 1 95 ? 6.014 -4.236 -6.495 1.00 93.62 95 LEU A C 1
ATOM 706 O O . LEU A 1 95 ? 6.272 -3.989 -7.674 1.00 93.62 95 LEU A O 1
ATOM 710 N N . ALA A 1 96 ? 6.962 -4.274 -5.559 1.00 93.94 96 ALA A N 1
ATOM 711 C CA . ALA A 1 96 ? 8.374 -4.060 -5.860 1.00 93.94 96 ALA A CA 1
ATOM 712 C C . ALA A 1 96 ? 8.928 -5.161 -6.783 1.00 93.94 96 ALA A C 1
ATOM 714 O O . ALA A 1 96 ? 9.656 -4.881 -7.741 1.00 93.94 96 ALA A O 1
ATOM 715 N N . ALA A 1 97 ? 8.555 -6.422 -6.544 1.00 95.25 97 ALA A N 1
ATOM 716 C CA . ALA A 1 97 ? 8.919 -7.535 -7.416 1.00 95.25 97 ALA A CA 1
ATOM 717 C C . ALA A 1 97 ? 8.297 -7.397 -8.816 1.00 95.25 97 ALA A C 1
ATOM 719 O O . ALA A 1 97 ? 8.984 -7.595 -9.824 1.00 95.25 97 ALA A O 1
ATOM 720 N N . LEU A 1 98 ? 7.020 -7.005 -8.891 1.00 94.38 98 LEU A N 1
ATOM 721 C CA . LEU A 1 98 ? 6.333 -6.719 -10.148 1.00 94.38 98 LEU A CA 1
ATOM 722 C C . LEU A 1 98 ? 7.044 -5.605 -10.923 1.00 94.38 98 LEU A C 1
ATOM 724 O O . LEU A 1 98 ? 7.346 -5.789 -12.101 1.00 94.38 98 LEU A O 1
ATOM 728 N N . ALA A 1 99 ? 7.351 -4.490 -10.262 1.00 94.31 99 ALA A N 1
ATOM 729 C CA . ALA A 1 99 ? 8.031 -3.342 -10.848 1.00 94.31 99 ALA A CA 1
ATOM 730 C C . ALA A 1 99 ? 9.373 -3.738 -11.480 1.00 94.31 99 ALA A C 1
ATOM 732 O O . ALA A 1 99 ? 9.585 -3.491 -12.668 1.00 94.31 99 ALA A O 1
ATOM 733 N N . ARG A 1 100 ? 10.231 -4.452 -10.736 1.00 94.50 100 ARG A N 1
ATOM 734 C CA . ARG A 1 100 ? 11.521 -4.955 -11.245 1.00 94.50 100 ARG A CA 1
ATOM 735 C C . ARG A 1 100 ? 11.353 -5.863 -12.461 1.00 94.50 100 ARG A C 1
ATOM 737 O O . ARG A 1 100 ? 12.076 -5.730 -13.448 1.00 94.50 100 ARG A O 1
ATOM 744 N N . ARG A 1 101 ? 10.366 -6.764 -12.429 1.00 95.19 101 ARG A N 1
ATOM 745 C CA . ARG A 1 101 ? 10.080 -7.679 -13.544 1.00 95.19 101 ARG A CA 1
ATOM 746 C C . ARG A 1 101 ? 9.642 -6.930 -14.803 1.00 95.19 101 ARG A C 1
ATOM 748 O O . ARG A 1 101 ? 10.082 -7.267 -15.903 1.00 95.19 101 ARG A O 1
ATOM 755 N N . ILE A 1 102 ? 8.768 -5.934 -14.661 1.00 94.88 102 ILE A N 1
ATOM 756 C CA . ILE A 1 102 ? 8.290 -5.137 -15.796 1.00 94.88 102 ILE A CA 1
ATOM 757 C C . ILE A 1 102 ? 9.395 -4.214 -16.324 1.00 94.88 102 ILE A C 1
ATOM 759 O O . ILE A 1 102 ? 9.547 -4.117 -17.540 1.00 94.88 102 ILE A O 1
ATOM 763 N N . ALA A 1 103 ? 10.216 -3.625 -15.453 1.00 94.12 103 ALA A N 1
ATOM 764 C CA . ALA A 1 103 ? 11.388 -2.841 -15.842 1.00 94.12 103 ALA A CA 1
ATOM 765 C C . ALA A 1 103 ? 12.378 -3.667 -16.680 1.00 94.12 103 ALA A C 1
ATOM 767 O O . ALA A 1 103 ? 12.727 -3.273 -17.793 1.00 94.12 103 ALA A O 1
ATOM 768 N N . ALA A 1 104 ? 12.733 -4.874 -16.226 1.00 93.50 104 ALA A N 1
ATOM 769 C CA . ALA A 1 104 ? 13.590 -5.784 -16.987 1.00 93.50 104 ALA A CA 1
ATOM 770 C C . ALA A 1 104 ? 12.991 -6.142 -18.361 1.00 93.50 104 ALA A C 1
ATOM 772 O O . ALA A 1 104 ? 13.700 -6.247 -19.365 1.00 93.50 104 ALA A O 1
ATOM 773 N N . ARG A 1 105 ? 11.661 -6.292 -18.440 1.00 92.75 105 ARG A N 1
ATOM 774 C CA . ARG A 1 105 ? 10.961 -6.520 -19.711 1.00 92.75 105 ARG A CA 1
ATOM 775 C C . ARG A 1 105 ? 11.007 -5.294 -20.623 1.00 92.75 105 ARG A C 1
ATOM 777 O O . ARG A 1 105 ? 11.189 -5.458 -21.831 1.00 92.75 105 ARG A O 1
ATOM 784 N N . ALA A 1 106 ? 10.841 -4.093 -20.074 1.00 93.50 106 ALA A N 1
ATOM 785 C CA . ALA A 1 106 ? 10.926 -2.840 -20.820 1.00 93.50 106 ALA A CA 1
ATOM 786 C C . ALA A 1 106 ? 12.325 -2.661 -21.429 1.00 93.50 106 ALA A C 1
ATOM 788 O O . ALA A 1 106 ? 12.421 -2.400 -22.626 1.00 93.50 106 ALA A O 1
ATOM 789 N N . LEU A 1 107 ? 13.384 -2.936 -20.656 1.00 92.12 107 LEU A N 1
ATOM 790 C CA . LEU A 1 107 ? 14.774 -2.949 -21.129 1.00 92.12 107 LEU A CA 1
ATOM 791 C C . LEU A 1 107 ? 14.989 -3.965 -22.252 1.00 92.12 107 LEU A C 1
ATOM 793 O O . LEU A 1 107 ? 15.468 -3.618 -23.327 1.00 92.12 107 LEU A O 1
ATOM 797 N N . LYS A 1 108 ? 14.573 -5.221 -22.040 1.00 90.88 108 LYS A N 1
ATOM 798 C CA . LYS A 1 108 ? 14.773 -6.298 -23.023 1.00 90.88 108 LYS A CA 1
ATOM 799 C C . LYS A 1 108 ? 14.047 -6.040 -24.343 1.00 90.88 108 LYS A C 1
ATOM 801 O O . LYS A 1 108 ? 14.529 -6.419 -25.405 1.00 90.88 108 LYS A O 1
ATOM 806 N N . THR A 1 109 ? 12.845 -5.473 -24.278 1.00 89.62 109 THR A N 1
ATOM 807 C CA . THR A 1 109 ? 12.011 -5.244 -25.469 1.00 89.62 109 THR A CA 1
ATOM 808 C C . THR A 1 109 ? 12.253 -3.887 -26.121 1.00 89.62 109 THR A C 1
ATOM 810 O O . THR A 1 109 ? 11.833 -3.692 -27.262 1.00 89.62 109 THR A O 1
ATOM 813 N N . GLY A 1 110 ? 12.859 -2.940 -25.400 1.00 90.38 110 GLY A N 1
ATOM 814 C CA . GLY A 1 110 ? 12.935 -1.536 -25.792 1.00 90.38 110 GLY A CA 1
ATOM 815 C C . GLY A 1 110 ? 11.556 -0.888 -25.972 1.00 90.38 110 GLY A C 1
ATOM 816 O O . GLY A 1 110 ? 11.431 0.095 -26.700 1.00 90.38 110 GLY A O 1
ATOM 817 N N . ARG A 1 111 ? 10.493 -1.441 -25.367 1.00 90.25 111 ARG A N 1
ATOM 818 C CA . ARG A 1 111 ? 9.117 -0.930 -25.480 1.00 90.25 111 ARG A CA 1
ATOM 819 C C . ARG A 1 111 ? 8.560 -0.557 -24.117 1.00 90.25 111 ARG A C 1
ATOM 821 O O . ARG A 1 111 ? 8.674 -1.331 -23.168 1.00 90.25 111 ARG A O 1
ATOM 828 N N . SER A 1 112 ? 7.877 0.585 -24.067 1.00 92.75 112 SER A N 1
ATOM 829 C CA . SER A 1 112 ? 7.169 1.043 -22.873 1.00 92.75 112 SER A CA 1
ATOM 830 C C . SER A 1 112 ? 6.138 0.018 -22.407 1.00 92.75 112 SER A C 1
ATOM 832 O O . SER A 1 112 ? 5.424 -0.560 -23.232 1.00 92.75 112 SER A O 1
ATOM 834 N N . GLN A 1 113 ? 6.052 -0.186 -21.097 1.00 94.38 113 GLN A N 1
ATOM 835 C CA . GLN A 1 113 ? 5.104 -1.102 -20.469 1.00 94.38 113 GLN A CA 1
ATOM 836 C C . GLN A 1 113 ? 4.146 -0.305 -19.587 1.00 94.38 113 GLN A C 1
ATOM 838 O O . GLN A 1 113 ? 4.584 0.424 -18.700 1.00 94.38 113 GLN A O 1
ATOM 843 N N . GLU A 1 114 ? 2.846 -0.445 -19.833 1.00 93.94 114 GLU A N 1
ATOM 844 C CA . GLU A 1 114 ? 1.805 0.147 -18.990 1.00 93.94 114 GLU A CA 1
ATOM 845 C C . GLU A 1 114 ? 1.373 -0.868 -17.930 1.00 93.94 114 GLU A C 1
ATOM 847 O O . GLU A 1 114 ? 1.180 -2.046 -18.238 1.00 93.94 114 GLU A O 1
ATOM 852 N N . LEU A 1 115 ? 1.243 -0.414 -16.686 1.00 93.44 115 LEU A N 1
ATOM 853 C CA . LEU A 1 115 ? 0.696 -1.211 -15.594 1.00 93.44 115 LEU A CA 1
ATOM 854 C C . LEU A 1 115 ? -0.799 -0.935 -15.421 1.00 93.44 115 LEU A C 1
ATOM 856 O O . LEU A 1 115 ? -1.355 -0.006 -16.006 1.00 93.44 115 LEU A O 1
ATOM 860 N N . GLU A 1 116 ? -1.452 -1.749 -14.598 1.00 91.25 116 GLU A N 1
ATOM 861 C CA . GLU A 1 116 ? -2.843 -1.524 -14.212 1.00 91.25 116 GLU A CA 1
ATOM 862 C C . GLU A 1 116 ? -3.002 -0.220 -13.407 1.00 91.25 116 GLU A C 1
ATOM 864 O O . GLU A 1 116 ? -2.073 0.183 -12.697 1.00 91.25 116 GLU A O 1
ATOM 869 N N . PRO A 1 117 ? -4.170 0.444 -13.479 1.00 91.38 117 PRO A N 1
ATOM 870 C CA . PRO A 1 117 ? -4.490 1.563 -12.600 1.00 91.38 117 PRO A CA 1
ATOM 871 C C . PRO A 1 117 ? -4.444 1.154 -11.132 1.00 91.38 117 PRO A C 1
ATOM 873 O O . PRO A 1 117 ? -4.931 0.080 -10.763 1.00 91.38 117 PRO A O 1
ATOM 876 N N . MET A 1 118 ? -3.848 2.002 -10.300 1.00 89.25 118 MET A N 1
ATOM 877 C CA . MET A 1 118 ? -3.578 1.690 -8.898 1.00 89.25 118 MET A CA 1
ATOM 878 C C . MET A 1 118 ? -3.547 2.956 -8.042 1.00 89.25 118 MET A C 1
ATOM 880 O O . MET A 1 118 ? -3.413 4.073 -8.555 1.00 89.25 118 MET A O 1
ATOM 884 N N . ASN A 1 119 ? -3.668 2.787 -6.725 1.00 86.94 119 ASN A N 1
ATOM 885 C CA . ASN A 1 119 ? -3.747 3.930 -5.822 1.00 86.94 119 ASN A CA 1
ATOM 886 C C . ASN A 1 119 ? -2.406 4.712 -5.785 1.00 86.94 119 ASN A C 1
ATOM 888 O O . ASN A 1 119 ? -1.355 4.173 -6.144 1.00 86.94 119 ASN A O 1
ATOM 892 N N . PRO A 1 120 ? -2.398 5.995 -5.373 1.00 88.31 120 PRO A N 1
ATOM 893 C CA . PRO A 1 120 ? -1.174 6.802 -5.340 1.00 88.31 120 PRO A CA 1
ATOM 894 C C . PRO A 1 120 ? -0.020 6.181 -4.535 1.00 88.31 120 PRO A C 1
ATOM 896 O O . PRO A 1 120 ? 1.140 6.318 -4.923 1.00 88.31 120 PRO A O 1
ATOM 899 N N . TYR A 1 121 ? -0.331 5.473 -3.448 1.00 86.69 121 TYR A N 1
ATOM 900 C CA . TYR A 1 121 ? 0.655 4.809 -2.600 1.00 86.69 121 TYR A CA 1
ATOM 901 C C . TYR A 1 121 ? 1.339 3.634 -3.323 1.00 86.69 121 TYR A C 1
ATOM 903 O O . TYR A 1 121 ? 2.566 3.554 -3.360 1.00 86.69 121 TYR A O 1
ATOM 911 N N . GLU A 1 122 ? 0.569 2.788 -4.005 1.00 89.62 122 GLU A N 1
ATOM 912 C CA . GLU A 1 122 ? 1.074 1.701 -4.846 1.00 89.62 122 GLU A CA 1
ATOM 913 C C . GLU A 1 122 ? 1.925 2.247 -6.000 1.00 89.62 122 GLU A C 1
ATOM 915 O O . GLU A 1 122 ? 3.020 1.740 -6.250 1.00 89.62 122 GLU A O 1
ATOM 920 N N . ARG A 1 123 ? 1.488 3.337 -6.656 1.00 93.06 123 ARG A N 1
ATOM 921 C CA . ARG A 1 123 ? 2.283 3.996 -7.710 1.00 93.06 123 ARG A CA 1
ATOM 922 C C . ARG A 1 123 ? 3.639 4.449 -7.176 1.00 93.06 123 ARG A C 1
ATOM 924 O O . ARG A 1 123 ? 4.647 4.232 -7.843 1.00 93.06 123 ARG A O 1
ATOM 931 N N . ARG A 1 124 ? 3.684 5.024 -5.970 1.00 90.81 124 ARG A N 1
ATOM 932 C CA . ARG A 1 124 ? 4.932 5.449 -5.315 1.00 90.81 124 ARG A CA 1
ATOM 933 C C . ARG A 1 124 ? 5.888 4.279 -5.078 1.00 90.81 124 ARG A C 1
ATOM 935 O O . ARG A 1 124 ? 7.074 4.419 -5.371 1.00 90.81 124 ARG A O 1
ATOM 942 N N . ILE A 1 125 ? 5.389 3.138 -4.599 1.00 92.31 125 ILE A N 1
ATOM 943 C CA . ILE A 1 125 ? 6.206 1.926 -4.401 1.00 92.31 125 ILE A CA 1
ATOM 944 C C . ILE A 1 125 ? 6.826 1.486 -5.729 1.00 92.31 125 ILE A C 1
ATOM 946 O O . ILE A 1 125 ? 8.022 1.208 -5.799 1.00 92.31 125 ILE A O 1
ATOM 950 N N . ILE A 1 126 ? 6.035 1.484 -6.805 1.00 94.69 126 ILE A N 1
ATOM 951 C CA . ILE A 1 126 ? 6.525 1.119 -8.136 1.00 94.69 126 ILE A CA 1
ATOM 952 C C . ILE A 1 126 ? 7.557 2.122 -8.640 1.00 94.69 126 ILE A C 1
ATOM 954 O O . ILE A 1 126 ? 8.616 1.699 -9.089 1.00 94.69 126 ILE A O 1
ATOM 958 N N . HIS A 1 127 ? 7.294 3.426 -8.539 1.00 93.69 127 HIS A N 1
ATOM 959 C CA . HIS A 1 127 ? 8.255 4.458 -8.931 1.00 93.69 127 HIS A CA 1
ATOM 960 C C . HIS A 1 127 ? 9.595 4.278 -8.206 1.00 93.69 127 HIS A C 1
ATOM 962 O O . HIS A 1 127 ? 10.635 4.260 -8.859 1.00 93.69 127 HIS A O 1
ATOM 968 N N . SER A 1 128 ? 9.564 4.051 -6.889 1.00 93.94 128 SER A N 1
ATOM 969 C CA . SER A 1 128 ? 10.766 3.815 -6.082 1.00 93.94 128 SER A CA 1
ATOM 970 C C . SER A 1 128 ? 11.501 2.526 -6.465 1.00 93.94 128 SER A C 1
ATOM 972 O O . SER A 1 128 ? 12.730 2.496 -6.484 1.00 93.94 128 SER A O 1
ATOM 974 N N . ALA A 1 129 ? 10.774 1.455 -6.786 1.00 93.69 129 ALA A N 1
ATOM 975 C CA . ALA A 1 129 ? 11.381 0.202 -7.224 1.00 93.69 129 ALA A CA 1
ATOM 976 C C . ALA A 1 129 ? 11.971 0.300 -8.642 1.00 93.69 129 ALA A C 1
ATOM 978 O O . ALA A 1 129 ? 12.984 -0.337 -8.925 1.00 93.69 129 ALA A O 1
ATOM 979 N N . VAL A 1 130 ? 11.353 1.087 -9.530 1.00 93.31 130 VAL A N 1
ATOM 980 C CA . VAL A 1 130 ? 11.838 1.324 -10.899 1.00 93.31 130 VAL A CA 1
ATOM 981 C C . VAL A 1 130 ? 13.041 2.259 -10.904 1.00 93.31 130 VAL A C 1
ATOM 983 O O . VAL A 1 130 ? 13.970 2.003 -11.657 1.00 93.31 130 VAL A O 1
ATOM 986 N N . SER A 1 131 ? 13.074 3.290 -10.053 1.00 91.69 131 SER A N 1
ATOM 987 C CA . SER A 1 131 ? 14.212 4.220 -9.981 1.00 91.69 131 SER A CA 1
ATOM 988 C C . SER A 1 131 ? 15.520 3.553 -9.555 1.00 91.69 131 SER A C 1
ATOM 990 O O . SER A 1 131 ? 16.588 4.098 -9.798 1.00 91.69 131 SER A O 1
ATOM 992 N N . ALA A 1 132 ? 15.448 2.381 -8.918 1.00 91.94 132 ALA A N 1
ATOM 993 C CA . ALA A 1 132 ? 16.617 1.575 -8.576 1.00 91.94 132 ALA A CA 1
ATOM 994 C C . ALA A 1 132 ? 17.181 0.766 -9.764 1.00 91.94 132 ALA A C 1
ATOM 996 O O . ALA A 1 132 ? 18.214 0.117 -9.619 1.00 91.94 132 ALA A O 1
ATOM 997 N N . VAL A 1 133 ? 16.499 0.748 -10.915 1.00 91.00 133 VAL A N 1
ATOM 998 C CA . VAL A 1 133 ? 16.916 0.019 -12.119 1.00 91.00 133 VAL A CA 1
ATOM 999 C C . VAL A 1 133 ? 17.460 1.011 -13.143 1.00 91.00 133 VAL A C 1
ATOM 1001 O O . VAL A 1 133 ? 16.752 1.914 -13.577 1.00 91.00 133 VAL A O 1
ATOM 1004 N N . GLU A 1 134 ? 18.708 0.825 -13.568 1.00 91.62 134 GLU A N 1
ATOM 1005 C CA . GLU A 1 134 ? 19.332 1.678 -14.583 1.00 91.62 134 GLU A CA 1
ATOM 1006 C C . GLU A 1 134 ? 18.736 1.448 -15.985 1.00 91.62 134 GLU A C 1
ATOM 1008 O O . GLU A 1 134 ? 18.383 0.326 -16.360 1.00 91.62 134 GLU A O 1
ATOM 1013 N N . GLY A 1 135 ? 18.645 2.516 -16.783 1.00 91.19 135 GLY A N 1
ATOM 1014 C CA . GLY A 1 135 ? 18.173 2.466 -18.173 1.00 91.19 135 GLY A CA 1
ATOM 1015 C C . GLY A 1 135 ? 16.649 2.495 -18.346 1.0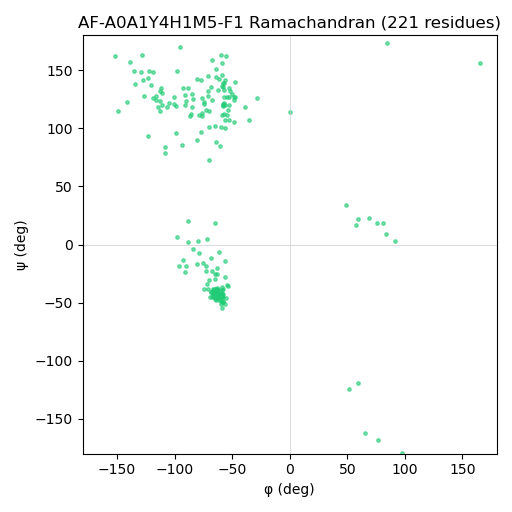0 91.19 135 GLY A C 1
ATOM 1016 O O . GLY A 1 135 ? 16.152 2.257 -19.455 1.00 91.19 135 GLY A O 1
ATOM 1017 N N . VAL A 1 136 ? 15.898 2.744 -17.269 1.00 94.12 136 VAL A N 1
ATOM 1018 C CA . VAL A 1 136 ? 14.445 2.940 -17.297 1.00 94.12 136 VAL A CA 1
ATOM 1019 C C . VAL A 1 136 ? 14.026 4.133 -16.451 1.00 94.12 136 VAL A C 1
ATOM 1021 O O . VAL A 1 136 ? 14.581 4.401 -15.390 1.00 94.12 136 VAL A O 1
ATOM 1024 N N . HIS A 1 137 ? 12.947 4.783 -16.865 1.00 93.38 137 HIS A N 1
ATOM 1025 C CA . HIS A 1 137 ? 12.234 5.761 -16.054 1.00 93.38 137 HIS A CA 1
ATOM 1026 C C . HIS A 1 137 ? 10.745 5.420 -16.000 1.00 93.38 137 HIS A C 1
ATOM 1028 O O . HIS A 1 137 ? 10.225 4.626 -16.789 1.00 93.38 137 HIS A O 1
ATOM 1034 N N . SER A 1 138 ? 10.036 5.994 -15.034 1.00 93.69 138 SER A N 1
ATOM 1035 C CA . SER A 1 138 ? 8.608 5.749 -14.833 1.00 93.69 138 SER A CA 1
ATOM 1036 C C . SER A 1 138 ? 7.832 7.057 -14.778 1.00 93.69 138 SER A C 1
ATOM 1038 O O . SER A 1 138 ? 8.287 8.036 -14.200 1.00 93.69 138 SER A O 1
ATOM 1040 N N . GLU A 1 139 ? 6.637 7.061 -15.360 1.00 92.62 139 GLU A N 1
ATOM 1041 C CA . GLU A 1 139 ? 5.736 8.214 -15.406 1.00 92.62 139 GLU A CA 1
ATOM 1042 C C . GLU A 1 139 ? 4.318 7.750 -15.056 1.00 92.62 139 GLU A C 1
ATOM 1044 O O . GLU A 1 139 ? 3.870 6.701 -15.522 1.00 92.62 139 GLU A O 1
ATOM 1049 N N . SER A 1 140 ? 3.589 8.521 -14.255 1.00 92.81 140 SER A N 1
ATOM 1050 C CA . SER A 1 140 ? 2.185 8.231 -13.959 1.00 92.81 140 SER A CA 1
ATOM 1051 C C . SER A 1 140 ? 1.261 8.925 -14.961 1.00 92.81 140 SER A C 1
ATOM 1053 O O . SER A 1 140 ? 1.240 10.150 -15.033 1.00 92.81 140 SER A O 1
ATOM 1055 N N . ARG A 1 141 ? 0.454 8.157 -15.701 1.00 92.25 141 ARG A N 1
ATOM 1056 C CA . ARG A 1 141 ? -0.488 8.650 -16.721 1.00 92.25 141 ARG A CA 1
ATOM 1057 C C . ARG A 1 141 ? -1.937 8.317 -16.395 1.00 92.25 141 ARG A C 1
ATOM 1059 O O . ARG A 1 141 ? -2.222 7.259 -15.846 1.00 92.25 141 ARG A O 1
ATOM 1066 N N . GLY A 1 142 ? -2.850 9.188 -16.816 1.00 92.06 142 GLY A N 1
ATOM 1067 C CA . GLY A 1 142 ? -4.282 9.097 -16.516 1.00 92.06 142 GLY A CA 1
ATOM 1068 C C . GLY A 1 142 ? -4.681 9.973 -15.329 1.00 92.06 142 GLY A C 1
ATOM 1069 O O . GLY A 1 142 ? -3.838 10.650 -14.739 1.00 92.06 142 GLY A O 1
ATOM 1070 N N . GLU A 1 143 ? -5.964 9.945 -14.983 1.00 87.00 143 GLU A N 1
ATOM 1071 C CA . GLU A 1 143 ? -6.567 10.803 -13.959 1.00 87.00 143 GLU A CA 1
ATOM 1072 C C . GLU A 1 143 ? -7.364 9.968 -12.953 1.00 87.00 143 GLU A C 1
ATOM 10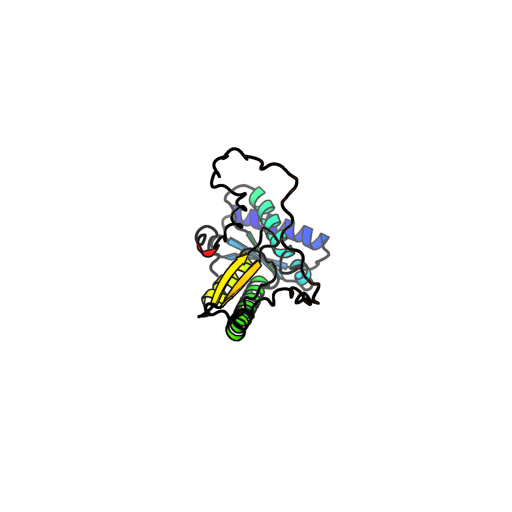74 O O . GLU A 1 143 ? -7.916 8.922 -13.293 1.00 87.00 143 GLU A O 1
ATOM 1079 N N . GLY A 1 144 ? -7.405 10.426 -11.698 1.00 84.88 144 GLY A N 1
ATOM 1080 C CA . GLY A 1 144 ? -8.181 9.787 -10.634 1.00 84.88 144 GLY A CA 1
ATOM 1081 C C . GLY A 1 144 ? -7.905 8.285 -10.492 1.00 84.88 144 GLY A C 1
ATOM 1082 O O . GLY A 1 144 ? -6.760 7.871 -10.299 1.00 84.88 144 GLY A O 1
ATOM 1083 N N . ALA A 1 145 ? -8.969 7.484 -10.583 1.00 83.38 145 ALA A N 1
ATOM 1084 C CA . ALA A 1 145 ? -8.929 6.028 -10.442 1.00 83.38 145 ALA A CA 1
ATOM 1085 C C . ALA A 1 145 ? -8.286 5.301 -11.638 1.00 83.38 145 ALA A C 1
ATOM 1087 O O . ALA A 1 145 ? -7.772 4.198 -11.468 1.00 83.38 145 ALA A O 1
ATOM 1088 N N . ASP A 1 146 ? -8.257 5.924 -12.820 1.00 89.00 146 ASP A N 1
ATOM 1089 C CA . ASP A 1 146 ? -7.662 5.355 -14.039 1.00 89.00 146 ASP A CA 1
ATOM 1090 C C . ASP A 1 146 ? -6.162 5.671 -14.169 1.00 89.00 146 ASP A C 1
ATOM 1092 O O . ASP A 1 146 ? -5.504 5.304 -15.156 1.00 89.00 146 ASP A O 1
ATOM 1096 N N . ARG A 1 147 ? -5.598 6.365 -13.172 1.00 92.06 147 ARG A N 1
ATOM 1097 C CA . ARG A 1 147 ? -4.188 6.743 -13.146 1.00 92.06 147 ARG A CA 1
ATOM 1098 C C . ARG A 1 147 ? -3.310 5.513 -12.905 1.00 92.06 147 ARG A C 1
ATOM 1100 O O . ARG A 1 147 ? -3.490 4.758 -11.951 1.00 92.06 147 ARG A O 1
ATOM 1107 N N . ARG A 1 148 ? -2.325 5.324 -13.781 1.00 92.75 148 ARG A N 1
ATOM 1108 C CA . ARG A 1 148 ? -1.456 4.140 -13.847 1.00 92.75 148 ARG A CA 1
ATOM 1109 C C . ARG A 1 148 ? -0.005 4.517 -14.108 1.00 92.75 148 ARG A C 1
ATOM 1111 O O . ARG A 1 148 ? 0.267 5.575 -14.670 1.00 92.75 148 ARG A O 1
ATOM 1118 N N . VAL A 1 149 ? 0.925 3.642 -13.737 1.00 94.94 149 VAL A N 1
ATOM 1119 C CA . VAL A 1 149 ? 2.357 3.839 -14.010 1.00 94.94 149 VAL A CA 1
ATOM 1120 C C . VAL A 1 149 ? 2.708 3.264 -15.377 1.00 94.94 149 VAL A C 1
ATOM 1122 O O . VAL A 1 149 ? 2.319 2.146 -15.715 1.00 94.94 149 VAL A O 1
ATOM 1125 N N . VAL A 1 150 ? 3.472 4.023 -16.154 1.00 95.62 150 VAL A N 1
ATOM 1126 C CA . VAL A 1 150 ? 4.082 3.577 -17.402 1.00 95.62 150 VAL A CA 1
ATOM 1127 C C . VAL A 1 150 ? 5.592 3.618 -17.245 1.00 95.62 150 VAL A C 1
ATOM 1129 O O . VAL A 1 150 ? 6.152 4.636 -16.845 1.00 95.62 150 VAL A O 1
ATOM 1132 N N . ILE A 1 151 ? 6.243 2.503 -17.555 1.00 94.88 151 ILE A N 1
ATOM 1133 C CA . ILE A 1 151 ? 7.698 2.366 -17.503 1.00 94.88 151 ILE A CA 1
ATOM 1134 C C . ILE A 1 151 ? 8.241 2.499 -18.922 1.00 94.88 151 ILE A C 1
ATOM 1136 O O . ILE A 1 151 ? 7.805 1.782 -19.828 1.00 94.88 151 ILE A O 1
ATOM 1140 N N . TYR A 1 152 ? 9.198 3.401 -19.107 1.00 93.19 152 TYR A N 1
ATOM 1141 C CA . TYR A 1 152 ? 9.864 3.678 -20.371 1.00 93.19 152 TYR A CA 1
ATOM 1142 C C . TYR A 1 152 ? 11.325 3.236 -20.305 1.00 93.19 152 TYR A C 1
ATOM 1144 O O . TYR A 1 152 ? 11.999 3.536 -19.324 1.00 93.19 152 TYR A O 1
ATOM 1152 N N . PRO A 1 153 ? 11.830 2.544 -21.336 1.00 94.25 153 PRO A N 1
ATOM 1153 C CA . PRO A 1 153 ? 13.263 2.359 -21.505 1.00 94.25 153 PRO A CA 1
ATOM 1154 C C . PRO A 1 153 ? 13.903 3.638 -22.053 1.00 94.25 153 PRO A C 1
ATOM 1156 O O . PRO A 1 153 ? 13.336 4.279 -22.941 1.00 94.25 153 PRO A O 1
ATOM 1159 N N . ASP A 1 154 ? 15.102 3.964 -21.576 1.00 90.50 154 ASP A N 1
ATOM 1160 C CA . ASP A 1 154 ? 15.849 5.152 -22.015 1.00 90.50 154 ASP A CA 1
ATOM 1161 C C . ASP A 1 154 ? 16.360 5.011 -23.453 1.00 90.50 154 ASP A C 1
ATOM 1163 O O . ASP A 1 154 ? 16.434 5.988 -24.196 1.00 90.50 154 ASP A O 1
ATOM 1167 N N . ASN A 1 155 ? 16.644 3.775 -23.876 1.00 86.88 155 ASN A N 1
ATOM 1168 C CA . ASN A 1 155 ? 16.952 3.439 -25.262 1.00 86.88 155 ASN A CA 1
ATOM 1169 C C . ASN A 1 155 ? 15.786 2.654 -25.892 1.00 86.88 155 ASN A C 1
ATOM 1171 O O . ASN A 1 155 ? 15.781 1.417 -25.876 1.00 86.88 155 ASN A O 1
ATOM 1175 N N . PRO A 1 156 ? 14.745 3.340 -26.396 1.00 79.69 156 PRO A N 1
ATOM 1176 C CA . PRO A 1 156 ? 13.608 2.670 -27.000 1.00 79.69 156 PRO A CA 1
ATOM 1177 C C . PRO A 1 156 ? 14.018 1.993 -28.308 1.00 79.69 156 PRO A C 1
ATOM 1179 O O . PRO A 1 156 ? 14.674 2.585 -29.165 1.00 79.69 156 PRO A O 1
ATOM 1182 N N . ALA A 1 157 ? 13.560 0.755 -28.503 1.00 78.19 157 ALA A N 1
ATOM 1183 C CA . ALA A 1 157 ? 13.741 0.059 -29.766 1.00 78.19 157 ALA A CA 1
ATOM 1184 C C . ALA A 1 157 ? 13.109 0.893 -30.896 1.00 78.19 157 ALA A C 1
ATOM 1186 O O . ALA A 1 157 ? 12.004 1.428 -30.712 1.00 78.19 157 ALA A O 1
ATOM 1187 N N . PRO A 1 158 ? 13.764 0.999 -32.069 1.00 73.88 158 PRO A N 1
ATOM 1188 C CA . PRO A 1 158 ? 13.250 1.783 -33.179 1.00 73.88 158 PRO A CA 1
ATOM 1189 C C . PRO A 1 158 ? 11.819 1.347 -33.488 1.00 73.88 158 PRO A C 1
ATOM 1191 O O . PRO A 1 158 ? 11.541 0.175 -33.763 1.00 73.88 158 PRO A O 1
ATOM 1194 N N . ARG A 1 159 ? 10.881 2.297 -33.384 1.00 66.44 159 ARG A N 1
ATOM 1195 C CA . ARG A 1 159 ? 9.484 2.044 -33.735 1.00 66.44 159 ARG A CA 1
ATOM 1196 C C . ARG A 1 159 ? 9.471 1.590 -35.185 1.00 66.44 159 ARG A C 1
ATOM 1198 O O . ARG A 1 159 ? 9.901 2.339 -36.059 1.00 66.44 159 ARG A O 1
ATOM 1205 N N . ALA A 1 160 ? 8.963 0.381 -35.432 1.00 66.50 160 ALA A N 1
ATOM 1206 C CA . ALA A 1 160 ? 8.698 -0.056 -36.793 1.00 66.50 160 ALA A CA 1
ATOM 1207 C C . ALA A 1 160 ? 7.896 1.061 -37.481 1.00 66.50 160 ALA A C 1
ATOM 1209 O O . ALA A 1 160 ? 6.929 1.552 -36.876 1.00 66.50 160 ALA A O 1
ATOM 1210 N N . PRO A 1 161 ? 8.305 1.514 -38.680 1.00 63.94 161 PRO A N 1
ATOM 1211 C CA . PRO A 1 161 ? 7.601 2.579 -39.365 1.00 63.94 161 PRO A CA 1
ATOM 1212 C C . PRO A 1 161 ? 6.135 2.175 -39.429 1.00 63.94 161 PRO A C 1
ATOM 1214 O O . PRO A 1 161 ? 5.814 1.050 -39.827 1.00 63.94 161 PRO A O 1
ATOM 1217 N N . ARG A 1 162 ? 5.242 3.064 -38.970 1.00 61.09 162 ARG A N 1
ATOM 1218 C CA . ARG A 1 162 ? 3.807 2.885 -39.184 1.00 61.09 162 ARG A CA 1
ATOM 1219 C C . ARG A 1 162 ? 3.665 2.666 -40.678 1.00 61.09 162 ARG A C 1
ATOM 1221 O O . ARG A 1 162 ? 3.878 3.605 -41.438 1.00 61.09 162 ARG A O 1
ATOM 1228 N N . LYS A 1 163 ? 3.382 1.427 -41.093 1.00 58.44 163 LYS A N 1
ATOM 1229 C CA . LYS A 1 163 ? 3.038 1.113 -42.476 1.00 58.44 163 LYS A CA 1
ATOM 1230 C C . LYS A 1 163 ? 1.852 2.018 -42.765 1.00 58.44 163 LYS A C 1
ATOM 1232 O O . LYS A 1 163 ? 0.757 1.770 -42.258 1.00 58.44 163 LYS A O 1
ATOM 1237 N N . GLY A 1 164 ? 2.111 3.130 -43.454 1.00 55.47 164 GLY A N 1
ATOM 1238 C CA . GLY A 1 164 ? 1.073 4.032 -43.907 1.00 55.47 164 GLY A CA 1
ATOM 1239 C C . GLY A 1 164 ? 0.045 3.146 -44.574 1.00 55.47 164 GLY A C 1
ATOM 1240 O O . GLY A 1 164 ? 0.407 2.304 -45.398 1.00 55.47 164 GLY A O 1
ATOM 1241 N N . ARG A 1 165 ? -1.203 3.239 -44.113 1.00 58.34 165 ARG A N 1
ATOM 1242 C CA . ARG A 1 165 ? -2.334 2.548 -44.717 1.00 58.34 165 ARG A CA 1
ATOM 1243 C C . ARG A 1 165 ? -2.234 2.831 -46.209 1.00 58.34 165 ARG A C 1
ATOM 1245 O O . ARG A 1 165 ? -2.389 3.980 -46.609 1.00 58.34 165 ARG A O 1
ATOM 1252 N N . GLY A 1 166 ? -1.816 1.818 -46.967 1.00 50.75 166 GLY A N 1
ATOM 1253 C CA . GLY A 1 166 ? -1.316 2.003 -48.318 1.00 50.75 166 GLY A CA 1
ATOM 1254 C C . GLY A 1 166 ? -2.335 2.776 -49.131 1.00 50.75 166 GLY A C 1
ATOM 1255 O O . GLY A 1 166 ? -3.445 2.288 -49.352 1.00 50.75 166 GLY A O 1
ATOM 1256 N N . GLY A 1 167 ? -1.958 3.977 -49.571 1.00 49.19 167 GLY A N 1
ATOM 1257 C CA . GLY A 1 167 ? -2.561 4.537 -50.763 1.00 49.19 167 GLY A CA 1
ATOM 1258 C C . GLY A 1 167 ? -2.363 3.486 -51.843 1.00 49.19 167 GLY A C 1
ATOM 1259 O O . GLY A 1 167 ? -1.227 3.164 -52.188 1.00 49.19 167 GLY A O 1
ATOM 1260 N N . ARG A 1 168 ? -3.459 2.859 -52.284 1.00 53.53 168 ARG A N 1
ATOM 1261 C CA . ARG A 1 168 ? -3.440 1.963 -53.442 1.00 53.53 168 ARG A CA 1
ATOM 1262 C C . ARG A 1 168 ? -2.681 2.699 -54.550 1.00 53.53 168 ARG A C 1
ATOM 1264 O O . ARG A 1 168 ? -3.062 3.836 -54.831 1.00 53.53 168 ARG A O 1
ATOM 1271 N N . PRO A 1 169 ? -1.645 2.107 -55.169 1.00 48.53 169 PRO A N 1
ATOM 1272 C CA . PRO A 1 169 ? -1.049 2.708 -56.346 1.00 48.53 169 PRO A CA 1
ATOM 1273 C C . PRO A 1 169 ? -2.175 2.819 -57.369 1.00 48.53 169 PRO A C 1
ATOM 1275 O O . PRO A 1 169 ? -2.726 1.803 -57.802 1.00 48.53 169 PRO A O 1
ATOM 1278 N N . GLY A 1 170 ? -2.596 4.048 -57.667 1.00 52.03 170 GLY A N 1
ATOM 1279 C CA . GLY A 1 170 ? -3.561 4.301 -58.719 1.00 52.03 170 GLY A CA 1
ATOM 1280 C C . GLY A 1 170 ? -2.982 3.712 -59.993 1.00 52.03 170 GLY A C 1
ATOM 1281 O O . GLY A 1 170 ? -1.943 4.167 -60.466 1.00 52.03 170 GLY A O 1
ATOM 1282 N N . GLN A 1 171 ? -3.613 2.657 -60.505 1.00 53.81 171 GLN A N 1
ATOM 1283 C CA . GLN A 1 171 ? -3.317 2.141 -61.830 1.00 53.81 171 GLN A CA 1
ATOM 1284 C C . GLN A 1 171 ? -3.587 3.280 -62.803 1.00 53.81 171 GLN A C 1
ATOM 1286 O O . GLN A 1 171 ? -4.737 3.570 -63.130 1.00 53.81 171 GLN A O 1
ATOM 1291 N N . ASN A 1 172 ? -2.515 3.936 -63.236 1.00 52.84 172 ASN A N 1
ATOM 1292 C CA . ASN A 1 172 ? -2.527 4.875 -64.337 1.00 52.84 172 ASN A CA 1
ATOM 1293 C C . ASN A 1 172 ? -2.755 4.064 -65.622 1.00 52.84 172 ASN A C 1
ATOM 1295 O O . ASN A 1 172 ? -1.832 3.785 -66.384 1.00 52.84 172 ASN A O 1
ATOM 1299 N N . ARG A 1 173 ? -3.988 3.579 -65.808 1.00 46.56 173 ARG A N 1
ATOM 1300 C CA . ARG A 1 173 ? -4.449 3.048 -67.087 1.00 46.56 173 ARG A CA 1
ATOM 1301 C C . ARG A 1 173 ? -4.719 4.251 -67.966 1.00 46.56 173 ARG A C 1
ATOM 1303 O O . ARG A 1 173 ? -5.591 5.063 -67.666 1.00 46.56 173 ARG A O 1
ATOM 1310 N N . GLY A 1 174 ? -3.905 4.361 -69.008 1.00 52.69 174 GLY A N 1
ATOM 1311 C CA . GLY A 1 174 ? -3.906 5.474 -69.933 1.00 52.69 174 GLY A CA 1
ATOM 1312 C C . GLY A 1 174 ? -5.299 5.849 -70.423 1.00 52.69 174 GLY A C 1
ATOM 1313 O O . GLY A 1 174 ? -6.127 5.003 -70.762 1.00 52.69 174 GLY A O 1
ATOM 1314 N N . ARG A 1 175 ? -5.522 7.157 -70.524 1.00 47.22 175 ARG A N 1
ATOM 1315 C CA . ARG A 1 175 ? -6.505 7.715 -71.438 1.00 47.22 175 ARG A CA 1
ATOM 1316 C C . ARG A 1 175 ? -5.930 8.996 -72.018 1.00 47.22 175 ARG A C 1
ATOM 1318 O O . ARG A 1 175 ? -5.488 9.872 -71.284 1.00 47.22 175 ARG A O 1
ATOM 1325 N N . GLY A 1 176 ? -5.861 9.014 -73.343 1.00 46.94 176 GLY A N 1
ATOM 1326 C CA . GLY A 1 176 ? -5.175 10.021 -74.131 1.00 46.94 176 GLY A CA 1
ATOM 1327 C C . GLY A 1 176 ? -5.673 11.451 -73.938 1.00 46.94 176 GLY A C 1
ATOM 1328 O O . GLY A 1 176 ? -6.769 11.708 -73.443 1.00 46.94 176 GLY A O 1
ATOM 1329 N N . GLY A 1 177 ? -4.793 12.344 -74.389 1.00 57.59 177 GLY A N 1
ATOM 1330 C CA . GLY A 1 177 ? -4.960 13.763 -74.675 1.00 57.59 177 GLY A CA 1
ATOM 1331 C C . GLY A 1 177 ? -6.329 14.390 -74.431 1.00 57.59 177 GLY A C 1
ATOM 1332 O O . GLY A 1 177 ? -7.274 14.195 -75.191 1.00 57.59 177 GLY A O 1
ATOM 1333 N N . ARG A 1 178 ? -6.358 15.298 -73.458 1.00 51.25 178 ARG A N 1
ATOM 1334 C CA . ARG A 1 178 ? -7.064 16.578 -73.555 1.00 51.25 178 ARG A CA 1
ATOM 1335 C C . ARG A 1 178 ? -6.280 17.573 -72.712 1.00 51.25 178 ARG A C 1
ATOM 1337 O O . ARG A 1 178 ? -6.156 17.385 -71.506 1.00 51.25 178 ARG A O 1
ATOM 1344 N N . GLY A 1 179 ? -5.706 18.580 -73.371 1.00 56.38 179 GLY A N 1
ATOM 1345 C CA . GLY A 1 179 ? -5.048 19.699 -72.699 1.00 56.38 179 GLY A CA 1
ATOM 1346 C C . GLY A 1 179 ? -5.990 20.390 -71.703 1.00 56.38 179 GLY A C 1
ATOM 1347 O O . GLY A 1 179 ? -7.209 20.183 -71.766 1.00 56.38 179 GLY A O 1
ATOM 1348 N N . PRO A 1 180 ? -5.445 21.184 -70.768 1.00 58.34 180 PRO A N 1
ATOM 1349 C CA . PRO A 1 180 ? -6.237 21.821 -69.727 1.00 58.34 180 PRO A CA 1
ATOM 1350 C C . PRO A 1 180 ? -7.326 22.685 -70.367 1.00 58.34 180 PRO A C 1
ATOM 1352 O O . PRO A 1 180 ? -7.057 23.596 -71.147 1.00 58.34 180 PRO A O 1
ATOM 1355 N N . ARG A 1 181 ? -8.587 22.363 -70.072 1.00 60.09 181 ARG A N 1
ATOM 1356 C CA . ARG A 1 181 ? -9.720 23.182 -70.496 1.00 60.09 181 ARG A CA 1
ATOM 1357 C C . ARG A 1 181 ? -9.730 24.419 -69.605 1.00 60.09 181 ARG A C 1
ATOM 1359 O O . ARG A 1 181 ? -9.824 24.270 -68.389 1.00 60.09 181 ARG A O 1
ATOM 1366 N N . ALA A 1 182 ? -9.624 25.605 -70.203 1.00 58.12 182 ALA A N 1
ATOM 1367 C CA . ALA A 1 182 ? -9.692 26.865 -69.469 1.00 58.12 182 ALA A CA 1
ATOM 1368 C C . ALA A 1 182 ? -10.967 26.905 -68.599 1.00 58.12 182 ALA A C 1
ATOM 1370 O O . ALA A 1 182 ? -12.042 26.512 -69.082 1.00 58.12 182 ALA A O 1
ATOM 1371 N N . PRO A 1 183 ? -10.871 27.321 -67.324 1.00 59.66 183 PRO A N 1
ATOM 1372 C CA . PRO A 1 183 ? -12.035 27.418 -66.458 1.00 59.66 183 PRO A CA 1
ATOM 1373 C C . PRO A 1 183 ? -13.015 28.443 -67.045 1.00 59.66 183 PRO A C 1
ATOM 1375 O O . PRO A 1 183 ? -12.629 29.535 -67.442 1.00 59.66 183 PRO A O 1
ATOM 1378 N N . ARG A 1 184 ? -14.302 28.083 -67.120 1.00 60.59 184 ARG A N 1
ATOM 1379 C CA . ARG A 1 184 ? -15.387 28.999 -67.536 1.00 60.59 184 ARG A CA 1
ATOM 1380 C C . ARG A 1 184 ? -15.835 29.941 -66.414 1.00 60.59 184 ARG A C 1
ATOM 1382 O O . ARG A 1 184 ? -16.796 30.683 -66.580 1.00 60.59 184 ARG A O 1
ATOM 1389 N N . THR A 1 185 ? -15.178 29.874 -65.264 1.00 63.31 185 THR A N 1
ATOM 1390 C CA . THR A 1 185 ? -15.425 30.743 -64.120 1.00 63.31 185 THR A CA 1
ATOM 1391 C C . THR A 1 185 ? -14.506 31.958 -64.226 1.00 63.31 185 THR A C 1
ATOM 1393 O O . THR A 1 185 ? -13.303 31.753 -64.388 1.00 63.31 185 THR A O 1
ATOM 1396 N N . PRO A 1 186 ? -15.023 33.197 -64.127 1.00 64.75 186 PRO A N 1
ATOM 1397 C CA . PRO A 1 186 ? -14.165 34.368 -64.007 1.00 64.75 186 PRO A CA 1
ATOM 1398 C C . PRO A 1 186 ? -13.283 34.236 -62.763 1.00 64.75 186 PRO A C 1
ATOM 1400 O O . PRO A 1 186 ? -13.693 33.648 -61.753 1.00 64.75 186 PRO A O 1
ATOM 1403 N N . GLU A 1 187 ? -12.064 34.753 -62.868 1.00 63.09 187 GLU A N 1
ATOM 1404 C CA . GLU A 1 187 ? -11.096 34.791 -61.780 1.00 63.09 187 GLU A CA 1
ATOM 1405 C C . GLU A 1 187 ? -11.723 35.546 -60.602 1.00 63.09 187 GLU A C 1
ATOM 1407 O O . GLU A 1 187 ? -12.172 36.684 -60.739 1.00 63.09 187 GLU A O 1
ATOM 1412 N N . ARG A 1 188 ? -11.862 34.876 -59.455 1.00 65.19 188 ARG A N 1
ATOM 1413 C CA . ARG A 1 188 ? -12.329 35.534 -58.235 1.00 65.19 188 ARG A CA 1
ATOM 1414 C C . ARG A 1 188 ? -11.113 36.146 -57.562 1.00 65.19 188 ARG A C 1
ATOM 1416 O O . ARG A 1 188 ? -10.278 35.406 -57.048 1.00 65.19 188 ARG A O 1
ATOM 1423 N N . GLU A 1 189 ? -11.050 37.471 -57.520 1.00 57.22 189 GLU A N 1
ATOM 1424 C CA . GLU A 1 189 ? -10.206 38.170 -56.555 1.00 57.22 189 GLU A CA 1
ATOM 1425 C C . GLU A 1 189 ? -10.757 37.878 -55.159 1.00 57.22 189 GLU A C 1
ATOM 1427 O O . GLU A 1 189 ? -11.786 38.406 -54.731 1.00 57.22 189 GLU A O 1
ATOM 1432 N N . PHE A 1 190 ? -10.105 36.965 -54.447 1.00 61.91 190 PHE A N 1
ATOM 1433 C CA . PHE A 1 190 ? -10.288 36.896 -53.009 1.00 61.91 190 PHE A CA 1
ATOM 1434 C C . PHE A 1 190 ? -9.529 38.080 -52.426 1.00 61.91 190 PHE A C 1
ATOM 1436 O O . PHE A 1 190 ? -8.330 38.207 -52.655 1.00 61.91 190 PHE A O 1
ATOM 1443 N N . ALA A 1 191 ? -10.220 38.941 -51.679 1.00 64.94 191 ALA A N 1
ATOM 1444 C CA . ALA A 1 191 ? -9.541 39.940 -50.869 1.00 64.94 191 ALA A CA 1
ATOM 1445 C C . ALA A 1 191 ? -8.487 39.234 -50.004 1.00 64.94 191 ALA A C 1
ATOM 1447 O O . ALA A 1 191 ? -8.805 38.224 -49.363 1.00 64.94 191 ALA A O 1
ATOM 1448 N N . ASP A 1 192 ? -7.263 39.765 -49.987 1.00 61.91 192 ASP A N 1
ATOM 1449 C CA . ASP A 1 192 ? -6.195 39.334 -49.089 1.00 61.91 192 ASP A CA 1
ATOM 1450 C C . ASP A 1 192 ? -6.652 39.560 -47.644 1.00 61.91 192 ASP A C 1
ATOM 1452 O O . ASP A 1 192 ? -6.394 40.589 -47.020 1.00 61.91 192 ASP A O 1
ATOM 1456 N N . LYS A 1 193 ? -7.383 38.597 -47.079 1.00 60.06 193 LYS A N 1
ATOM 1457 C CA . LYS A 1 193 ? -7.504 38.525 -45.631 1.00 60.06 193 LYS A CA 1
ATOM 1458 C C . LYS A 1 193 ? -6.116 38.161 -45.119 1.00 60.06 193 LYS A C 1
ATOM 1460 O O . LYS A 1 193 ? -5.591 37.124 -45.538 1.00 60.06 193 LYS A O 1
ATOM 1465 N N . PRO A 1 194 ? -5.522 38.961 -44.217 1.00 60.91 194 PRO A N 1
ATOM 1466 C CA . PRO A 1 194 ? -4.270 38.574 -43.602 1.00 60.91 194 PRO A CA 1
ATOM 1467 C C . PRO A 1 194 ? -4.481 37.197 -42.979 1.00 60.91 194 PRO A C 1
ATOM 1469 O O . PRO A 1 194 ? -5.438 36.981 -42.231 1.00 60.91 194 PRO A O 1
ATOM 1472 N N . ARG A 1 195 ? -3.614 36.244 -43.328 1.00 58.62 195 ARG A N 1
ATOM 1473 C CA . ARG A 1 195 ? -3.505 34.991 -42.586 1.00 58.62 195 ARG A CA 1
ATOM 1474 C C . ARG A 1 195 ? -3.023 35.371 -41.192 1.00 58.62 195 ARG A C 1
ATOM 1476 O O . ARG A 1 195 ? -1.822 35.443 -40.956 1.00 58.62 195 ARG A O 1
ATOM 1483 N N . THR A 1 196 ? -3.942 35.670 -40.280 1.00 62.03 196 THR A N 1
ATOM 1484 C CA . THR A 1 196 ? -3.626 35.661 -38.857 1.00 62.03 196 THR A CA 1
ATOM 1485 C C . THR A 1 196 ? -3.092 34.262 -38.573 1.00 62.03 196 THR A C 1
ATOM 1487 O O . THR A 1 196 ? -3.748 33.271 -38.890 1.00 62.03 196 THR A O 1
ATOM 1490 N N . GLY A 1 197 ? -1.845 34.174 -38.103 1.00 59.16 197 GLY A N 1
ATOM 1491 C CA . GLY A 1 197 ? -1.051 32.941 -37.995 1.00 59.16 197 GLY A CA 1
ATOM 1492 C C . GLY A 1 197 ? -1.588 31.894 -37.014 1.00 59.16 197 GLY A C 1
ATOM 1493 O O . GLY A 1 197 ? -0.857 30.999 -36.606 1.00 59.16 197 GLY A O 1
ATOM 1494 N N . GLU A 1 198 ? -2.856 31.988 -36.642 1.00 58.34 198 GLU A N 1
ATOM 1495 C CA . GLU A 1 198 ? -3.531 31.127 -35.691 1.00 58.34 198 GLU A CA 1
ATOM 1496 C C . GLU A 1 198 ? -4.505 30.232 -36.456 1.00 58.34 198 GLU A C 1
ATOM 1498 O O . GLU A 1 198 ? -5.714 30.453 -36.515 1.00 58.34 198 GLU A O 1
ATOM 1503 N N . GLY A 1 199 ? -3.956 29.184 -37.074 1.00 64.31 199 GLY A N 1
ATOM 1504 C CA . GLY A 1 199 ? -4.763 27.996 -37.335 1.00 64.31 199 GLY A CA 1
ATOM 1505 C C . GLY A 1 199 ? -5.290 27.435 -36.004 1.00 64.31 199 GLY A C 1
ATOM 1506 O O . GLY A 1 199 ? -4.674 27.679 -34.961 1.00 64.31 199 GLY A O 1
ATOM 1507 N N . PRO A 1 200 ? -6.403 26.678 -36.000 1.00 61.16 200 PRO A N 1
ATOM 1508 C CA . PRO A 1 200 ? -6.916 26.066 -34.779 1.00 61.16 200 PRO A CA 1
ATOM 1509 C C . PRO A 1 200 ? -5.818 25.204 -34.143 1.00 61.16 200 PRO A C 1
ATOM 1511 O O . PRO A 1 200 ? -5.443 24.152 -34.661 1.00 61.16 200 PRO A O 1
ATOM 1514 N N . THR A 1 201 ? -5.265 25.695 -33.037 1.00 65.69 201 THR A N 1
ATOM 1515 C CA . THR A 1 201 ? -4.199 25.026 -32.298 1.00 65.69 201 THR A CA 1
ATOM 1516 C C . THR A 1 201 ? -4.861 24.032 -31.360 1.00 65.69 201 THR A C 1
ATOM 1518 O O . THR A 1 201 ? -5.663 24.415 -30.510 1.00 65.69 201 THR A O 1
ATOM 1521 N N . ALA A 1 202 ? -4.566 22.743 -31.532 1.00 58.03 202 ALA A N 1
ATOM 1522 C CA . ALA A 1 202 ? -5.036 21.730 -30.597 1.00 58.03 202 ALA A CA 1
ATOM 1523 C C . ALA A 1 202 ? -4.526 22.075 -29.183 1.00 58.03 202 ALA A C 1
ATOM 1525 O O . ALA A 1 202 ? -3.349 22.433 -29.048 1.00 58.03 202 ALA A O 1
ATOM 1526 N N . PRO A 1 203 ? -5.366 21.979 -28.136 1.00 58.28 203 PRO A N 1
ATOM 1527 C CA . PRO A 1 203 ? -4.918 22.243 -26.775 1.00 58.28 203 PRO A CA 1
ATOM 1528 C C . PRO A 1 203 ? -3.737 21.332 -26.435 1.00 58.28 203 PRO A C 1
ATOM 1530 O O . PRO A 1 203 ? -3.694 20.165 -26.845 1.00 58.28 203 PRO A O 1
ATOM 1533 N N . ARG A 1 204 ? -2.752 21.873 -25.706 1.00 62.84 204 ARG A N 1
ATOM 1534 C CA . ARG A 1 204 ? -1.597 21.088 -25.265 1.00 62.84 204 ARG A CA 1
ATOM 1535 C C . ARG A 1 204 ? -2.105 19.899 -24.453 1.00 62.84 204 ARG A C 1
ATOM 1537 O O . ARG A 1 204 ? -2.908 20.051 -23.538 1.00 62.84 204 ARG A O 1
ATOM 1544 N N . ARG A 1 205 ? -1.659 18.709 -24.853 1.00 55.81 205 ARG A N 1
ATOM 1545 C CA . ARG A 1 205 ? -1.923 17.436 -24.181 1.00 55.81 205 ARG A CA 1
ATOM 1546 C C . ARG A 1 205 ? -1.627 17.609 -22.687 1.00 55.81 205 ARG A C 1
ATOM 1548 O O . ARG A 1 205 ? -0.538 18.074 -22.370 1.00 55.81 205 ARG A O 1
ATOM 1555 N N . THR A 1 206 ? -2.602 17.265 -21.842 1.00 53.97 206 THR A N 1
ATOM 1556 C CA . THR A 1 206 ? -2.553 17.281 -20.366 1.00 53.97 206 THR A CA 1
ATOM 1557 C C . THR A 1 206 ? -1.138 17.070 -19.835 1.00 53.97 206 THR A C 1
ATOM 1559 O O . THR A 1 206 ? -0.479 16.097 -20.217 1.00 53.97 206 THR A O 1
ATOM 1562 N N . GLU A 1 207 ? -0.682 17.987 -18.988 1.00 51.50 207 GLU A N 1
ATOM 1563 C CA . GLU A 1 207 ? 0.673 17.994 -18.447 1.00 51.50 207 GLU A CA 1
ATOM 1564 C C . GLU A 1 207 ? 0.986 16.681 -17.715 1.00 51.50 207 GLU A C 1
ATOM 1566 O O . GLU A 1 207 ? 0.193 16.166 -16.925 1.00 51.50 207 GLU A O 1
ATOM 1571 N N . SER A 1 208 ? 2.153 16.112 -18.012 1.00 55.19 208 SER A N 1
ATOM 1572 C CA . SER A 1 208 ? 2.718 14.978 -17.290 1.00 55.19 208 SER A CA 1
ATOM 1573 C C . SER A 1 208 ? 3.139 15.449 -15.902 1.00 55.19 208 SER A C 1
ATOM 1575 O O . SER A 1 208 ? 4.184 16.082 -15.754 1.00 55.19 208 SER A O 1
ATOM 1577 N N . ILE A 1 209 ? 2.331 15.164 -14.883 1.00 56.00 209 ILE A N 1
ATOM 1578 C CA . ILE A 1 209 ? 2.708 15.463 -13.501 1.00 56.00 209 ILE A CA 1
ATOM 1579 C C . ILE A 1 209 ? 3.679 14.380 -13.031 1.00 56.00 209 ILE A C 1
ATOM 1581 O O . ILE A 1 209 ? 3.305 13.212 -12.862 1.00 56.00 209 ILE A O 1
ATOM 1585 N N . ASN A 1 210 ? 4.934 14.780 -12.833 1.00 52.94 210 ASN A N 1
ATOM 1586 C CA . ASN A 1 210 ? 5.942 13.964 -12.181 1.00 52.94 210 ASN A CA 1
ATOM 1587 C C . ASN A 1 210 ? 5.691 13.999 -10.668 1.00 52.94 210 ASN A C 1
ATOM 1589 O O . ASN A 1 210 ? 6.110 14.919 -9.970 1.00 52.94 210 ASN A O 1
ATOM 1593 N N . ASP A 1 211 ? 4.994 12.986 -10.151 1.00 54.16 211 ASP A N 1
ATOM 1594 C CA . ASP A 1 211 ? 4.709 12.868 -8.715 1.00 54.16 211 ASP A CA 1
ATOM 1595 C C . ASP A 1 211 ? 5.994 12.743 -7.857 1.00 54.16 211 ASP A C 1
ATOM 1597 O O . ASP A 1 211 ? 5.913 12.781 -6.629 1.00 54.16 211 ASP A O 1
ATOM 1601 N N . ALA A 1 212 ? 7.180 12.626 -8.474 1.00 54.34 212 ALA A N 1
ATOM 1602 C CA . ALA A 1 212 ? 8.461 12.693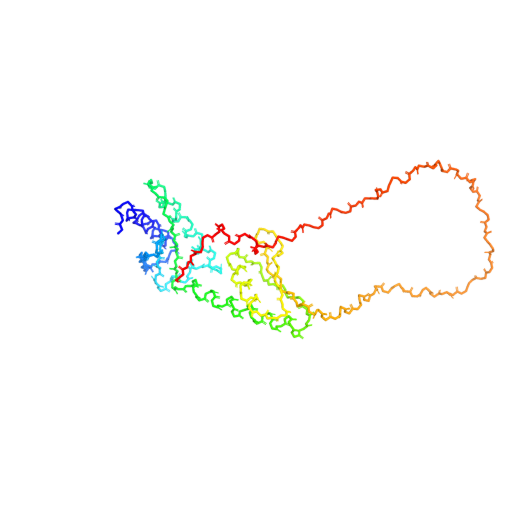 -7.783 1.00 54.34 212 ALA A CA 1
ATOM 1603 C C . ALA A 1 212 ? 8.791 14.093 -7.233 1.00 54.34 212 ALA A C 1
ATOM 1605 O O . ALA A 1 212 ? 9.712 14.217 -6.456 1.00 54.34 212 ALA A O 1
ATOM 1606 N N . GLU A 1 213 ? 8.095 15.178 -7.564 1.00 45.16 213 GLU A N 1
ATOM 1607 C CA . GLU A 1 213 ? 8.469 16.497 -7.001 1.00 45.16 213 GLU A CA 1
ATOM 1608 C C . GLU A 1 213 ? 7.704 16.844 -5.708 1.00 45.16 213 GLU A C 1
ATOM 1610 O O . GLU A 1 213 ? 8.123 17.702 -4.935 1.00 45.16 213 GLU A O 1
ATOM 1615 N N . GLY A 1 214 ? 6.636 16.104 -5.387 1.00 39.41 214 GLY A N 1
ATOM 1616 C CA . GLY A 1 214 ? 5.811 16.284 -4.182 1.00 39.41 214 GLY A CA 1
ATOM 1617 C C . GLY A 1 214 ? 6.284 15.520 -2.936 1.00 39.41 214 GLY A C 1
ATOM 1618 O O . GLY A 1 214 ? 5.482 15.279 -2.031 1.00 39.41 214 GLY A O 1
ATOM 1619 N N . PHE A 1 215 ? 7.558 15.111 -2.878 1.00 46.50 215 PHE A N 1
ATOM 1620 C CA . PHE A 1 215 ? 8.106 14.177 -1.877 1.00 46.50 215 PHE A CA 1
ATOM 1621 C C . PHE A 1 215 ? 7.921 14.576 -0.394 1.00 46.50 215 PHE A C 1
ATOM 1623 O O . PHE A 1 215 ? 8.101 13.722 0.474 1.00 46.50 215 PHE A O 1
ATOM 1630 N N . ALA A 1 216 ? 7.553 15.822 -0.077 1.00 39.16 216 ALA A N 1
ATOM 1631 C CA . ALA A 1 216 ? 7.490 16.330 1.298 1.00 39.16 216 ALA A CA 1
ATOM 1632 C C . ALA A 1 216 ? 6.098 16.283 1.967 1.00 39.16 216 ALA A C 1
ATOM 1634 O O . ALA A 1 216 ? 6.020 16.365 3.190 1.00 39.16 216 ALA A O 1
ATOM 1635 N N . LEU A 1 217 ? 4.998 16.159 1.210 1.00 37.22 217 LEU A N 1
ATOM 1636 C CA . LEU A 1 217 ? 3.642 16.375 1.755 1.00 37.22 217 LEU A CA 1
ATOM 1637 C C . LEU A 1 217 ? 2.958 15.115 2.302 1.00 37.22 217 LEU A C 1
ATOM 1639 O O . LEU A 1 217 ? 2.108 15.215 3.184 1.00 37.22 217 LEU A O 1
ATOM 1643 N N . TYR A 1 218 ? 3.355 13.928 1.843 1.00 42.31 218 TYR A N 1
ATOM 1644 C CA . TYR A 1 218 ? 2.942 12.672 2.466 1.00 42.31 218 TYR A CA 1
ATOM 1645 C C . TYR A 1 218 ? 4.061 12.192 3.368 1.00 42.31 218 TYR A C 1
ATOM 1647 O O . TYR A 1 218 ? 5.018 11.559 2.907 1.00 42.31 218 TYR A O 1
ATOM 1655 N N . GLY A 1 219 ? 3.910 12.541 4.648 1.00 35.16 219 GLY A N 1
ATOM 1656 C CA . GLY A 1 219 ? 4.753 12.087 5.737 1.00 35.16 219 GLY A CA 1
ATOM 1657 C C . GLY A 1 219 ? 5.113 10.624 5.542 1.00 35.16 219 GLY A C 1
ATOM 1658 O O . GLY A 1 219 ? 4.249 9.753 5.459 1.00 35.16 219 GLY A O 1
ATOM 1659 N N . LYS A 1 220 ? 6.417 10.406 5.409 1.00 34.22 220 LYS A N 1
ATOM 1660 C CA . LYS A 1 220 ? 7.085 9.141 5.654 1.00 34.22 220 LYS A CA 1
ATOM 1661 C C . LYS A 1 220 ? 6.401 8.438 6.834 1.00 34.22 220 LYS A C 1
ATOM 1663 O O . LYS A 1 220 ? 6.536 8.879 7.971 1.00 34.22 220 LYS A O 1
ATOM 1668 N N . ILE A 1 221 ? 5.647 7.377 6.567 1.00 41.19 221 ILE A N 1
ATOM 1669 C CA . ILE A 1 221 ? 5.490 6.326 7.566 1.00 41.19 221 ILE A CA 1
ATOM 1670 C C . ILE A 1 221 ? 6.764 5.515 7.390 1.00 41.19 221 ILE A C 1
ATOM 1672 O O . ILE A 1 221 ? 6.858 4.688 6.487 1.00 41.19 221 ILE A O 1
ATOM 1676 N N . GLU A 1 222 ? 7.799 5.903 8.131 1.00 31.06 222 GLU A N 1
ATOM 1677 C CA . GLU A 1 222 ? 8.971 5.050 8.280 1.00 31.06 222 GLU A CA 1
ATOM 1678 C C . GLU A 1 222 ? 8.558 3.865 9.157 1.00 31.06 222 GLU A C 1
ATOM 1680 O O . GLU A 1 222 ? 7.870 4.050 10.166 1.00 31.06 222 GLU A O 1
ATOM 1685 N N . LEU A 1 223 ? 8.912 2.666 8.696 1.00 35.97 223 LEU A N 1
ATOM 1686 C CA . LEU A 1 223 ? 8.884 1.429 9.471 1.00 35.97 223 LEU A CA 1
ATOM 1687 C C . LEU A 1 223 ? 10.179 1.310 10.275 1.00 35.97 223 LEU A C 1
ATOM 1689 O O . LEU A 1 223 ? 11.235 1.683 9.715 1.00 35.97 223 LEU A O 1
#

Radius of gyration: 29.89 Å; Cα contacts (8 Å, |Δi|>4): 249; chains: 1; bounding box: 42×57×103 Å

Nearest PDB structures (foldseek):
  3gku-assembly1_A  TM=8.328E-01  e=3.043E-14  [Clostridium] symbiosum ATCC 14940
  3gku-assembly1_B  TM=8.739E-01  e=7.058E-14  [Clostridium] symbiosum ATCC 14940
  3gku-assembly2_C-2  TM=8.552E-01  e=1.151E-04  [Clostridium] symbiosum ATCC 14940
  8fzh-assembly1_c  TM=4.391E-01  e=1.298E-04  Escherichia coli
  4v5o-assembly1_AC  TM=3.461E-01  e=6.578E-04  Tetrahymena thermophila

Solvent-accessible surface area (backbone atoms only — not comparable to full-atom values): 13536 Å² total; per-residue (Å²): 128,59,72,69,60,50,54,28,50,52,51,24,50,54,52,51,50,55,48,33,53,77,71,70,36,66,74,63,46,75,46,83,40,81,55,90,84,31,37,35,35,37,34,44,40,92,52,42,72,69,50,32,48,74,95,38,53,46,34,53,52,50,22,51,52,35,30,53,60,21,50,67,74,56,81,80,87,60,48,51,42,57,38,51,76,60,45,62,68,54,50,52,54,52,43,33,54,49,27,46,54,52,49,56,48,12,56,75,62,17,40,67,44,77,52,72,55,48,56,74,68,59,47,48,48,29,47,60,37,35,69,75,39,88,62,41,51,70,48,57,45,72,58,81,76,62,17,18,44,33,37,37,26,73,68,54,49,82,75,74,74,77,76,66,81,72,75,71,81,76,79,83,72,86,77,80,92,74,78,88,75,78,75,91,63,78,86,76,84,70,76,88,68,79,79,68,90,69,67,94,71,78,76,79,75,80,80,81,62,66,74,80,77,59,71,79,78,66,72,79,81,77,130